Protein AF-A0A968ILD5-F1 (afdb_monomer)

pLDDT: mean 92.1, std 5.55, range [65.69, 98.31]

Solvent-accessible surface area (backbone atoms only — not comparable to full-atom values): 15719 Å² total; per-residue (Å²): 90,75,42,74,22,25,53,45,97,52,76,88,63,42,55,39,81,78,44,80,38,93,76,79,87,78,80,78,84,69,57,77,41,36,70,67,56,57,28,58,77,64,31,35,50,61,71,86,65,85,72,56,55,64,57,41,63,65,43,46,55,29,50,53,51,52,41,68,77,71,50,92,72,69,82,69,53,70,43,94,43,31,44,84,34,54,77,55,50,68,60,49,67,79,46,63,54,90,84,37,65,68,40,43,64,36,37,77,71,61,28,36,68,62,52,54,42,51,52,43,24,75,74,68,76,42,85,77,72,90,86,72,66,79,66,46,48,83,58,54,66,68,62,46,51,60,45,31,74,75,34,27,62,52,31,7,52,33,43,49,40,33,37,46,4,33,70,72,33,84,82,40,51,41,35,98,87,47,44,58,59,59,56,39,59,74,68,64,51,57,60,23,53,53,36,29,52,57,51,61,73,73,47,77,34,70,43,68,51,76,48,73,51,77,43,84,44,72,42,98,82,73,45,77,44,76,47,73,50,72,49,78,42,84,73,48,73,39,54,56,70,60,46,52,55,50,48,52,54,51,26,61,77,67,75,41,66,82,44,80,63,74,94,39,79,47,107

Foldseek 3Di:
DWDWWDQEQDLVSAIDTPDDDPDDDDDPPVHNYAPLNVLLVVLAAQDPDPPSVNCCRTPVSRVLRCCVVPPPDDDAQEDADALVRVVVLVVQQVDARNPHGHDYVNNVVNHDPVNVQVVCCVVPVDRDDDDDQLLQQPDDLVVNQVVCLVPLLSLLSNLVSQLSNCVQPVVRASYPVGHSVVSNVVSVPVSNVVSVVVVLQPDKDWDKDKDKDWDWDQDPVRDIDIDIDIDIDTPDIGGPVVVVVVQVVVCVVVVHDWDDDSNDTDD

Nearest PDB structures (foldseek):
  4p24-assembly1_E  TM=3.388E-01  e=4.133E+00  Staphylococcus aureus subsp. aureus Mu50
  4p24-assembly1_G  TM=3.393E-01  e=4.635E+00  Staphylococcus aureus subsp. aureus Mu50
  7o1q-assembly1_A  TM=3.418E-01  e=8.698E+00  Staphylococcus aureus
  8jx3-assembly1_F  TM=3.348E-01  e=7.326E+00  Staphylococcus aureus

Secondary structure (DSSP, 8-state):
-EEEEE-SSSSTT-EEEEEE-SS------S-SS-HHHHHHHHT--PPPSSS-HHHIIIIIHHHHHHHHHH-SS----B----GGGHHHHHHHTT--BTTBPPB-HHHHTT--HHHHHHHHHHHHS--PPPP--TT-TTS-HHHHHHHHHH-HHHHHHHHHHHHHHHHH-TT--SBTTB-HHHHHHHHT-HHHHHHHHHHHHHSPEEEEEEEEEEEEEE-TTS-EEEEEEEEEEEEEEE-HHHHHHHHHHHHHHHT-PPEEETTEEE-

Structure (mmCIF, N/CA/C/O backbone):
data_AF-A0A968ILD5-F1
#
_entry.id   AF-A0A968ILD5-F1
#
loop_
_atom_site.group_PDB
_atom_site.id
_atom_site.type_symbol
_atom_site.label_atom_id
_atom_site.label_alt_id
_atom_site.label_comp_id
_atom_site.label_asym_id
_atom_site.label_entity_id
_atom_site.label_seq_id
_atom_site.pdbx_PDB_ins_code
_atom_site.Cartn_x
_atom_site.Cartn_y
_atom_site.Cartn_z
_atom_site.occupancy
_atom_site.B_iso_or_equiv
_atom_site.auth_seq_id
_atom_site.auth_comp_id
_atom_site.auth_asym_id
_atom_site.auth_atom_id
_atom_site.pdbx_PDB_model_num
ATOM 1 N N . MET A 1 1 ? 6.489 -12.134 -20.554 1.00 91.75 1 MET A N 1
ATOM 2 C CA . MET A 1 1 ? 6.211 -11.310 -19.367 1.00 91.75 1 MET A CA 1
ATOM 3 C C . MET A 1 1 ? 5.846 -12.249 -18.243 1.00 91.75 1 MET A C 1
ATOM 5 O O . MET A 1 1 ? 4.910 -13.027 -18.400 1.00 91.75 1 MET A O 1
ATOM 9 N N . VAL A 1 2 ? 6.593 -12.169 -17.147 1.00 95.38 2 VAL A N 1
ATOM 10 C CA . VAL A 1 2 ? 6.308 -12.934 -15.935 1.00 95.38 2 VAL A CA 1
ATOM 11 C C . VAL A 1 2 ? 5.758 -11.985 -14.883 1.00 95.38 2 VAL A C 1
ATOM 13 O O . VAL A 1 2 ? 6.271 -10.879 -14.709 1.00 95.38 2 VAL A O 1
ATOM 16 N N . GLN A 1 3 ? 4.687 -12.400 -14.219 1.00 96.75 3 GLN A N 1
ATOM 17 C CA . GLN A 1 3 ? 4.075 -11.694 -13.103 1.00 96.75 3 GLN A CA 1
ATOM 18 C C . GLN A 1 3 ? 4.222 -12.565 -11.865 1.00 96.75 3 GLN A C 1
ATOM 20 O O . GLN A 1 3 ? 3.744 -13.698 -11.843 1.00 96.75 3 GLN A O 1
ATOM 25 N N . VAL A 1 4 ? 4.876 -12.028 -10.841 1.00 97.38 4 VAL A N 1
ATOM 26 C CA . VAL A 1 4 ? 5.119 -12.725 -9.578 1.00 97.38 4 VAL A CA 1
ATOM 27 C C . VAL A 1 4 ? 4.504 -11.963 -8.415 1.00 97.38 4 VAL A C 1
ATOM 29 O O . VAL A 1 4 ? 4.450 -10.731 -8.416 1.00 97.38 4 VAL A O 1
ATOM 32 N N . ALA A 1 5 ? 4.066 -12.695 -7.399 1.00 97.19 5 ALA A N 1
ATOM 33 C CA . ALA A 1 5 ? 3.620 -12.138 -6.130 1.00 97.19 5 ALA A CA 1
ATOM 34 C C . ALA A 1 5 ? 4.293 -12.827 -4.952 1.00 97.19 5 ALA A C 1
ATOM 36 O O . ALA A 1 5 ? 4.820 -13.930 -5.058 1.00 97.19 5 ALA A O 1
ATOM 37 N N . LYS A 1 6 ? 4.245 -12.164 -3.797 1.00 96.81 6 LYS A N 1
ATOM 38 C CA . LYS A 1 6 ? 4.704 -12.746 -2.540 1.00 96.81 6 LYS A CA 1
ATOM 39 C C . LYS A 1 6 ? 3.830 -13.953 -2.170 1.00 96.81 6 LYS A C 1
ATOM 41 O O . LYS A 1 6 ? 2.607 -13.871 -2.303 1.00 96.81 6 LYS A O 1
ATOM 46 N N . ALA A 1 7 ? 4.452 -15.035 -1.699 1.00 96.94 7 ALA A N 1
ATOM 47 C CA . ALA A 1 7 ? 3.745 -16.252 -1.288 1.00 96.94 7 ALA A CA 1
ATOM 48 C C . ALA A 1 7 ? 3.095 -16.125 0.100 1.00 96.94 7 ALA A C 1
ATOM 50 O O . ALA A 1 7 ? 1.973 -16.580 0.314 1.00 96.94 7 ALA A O 1
ATOM 51 N N . SER A 1 8 ? 3.776 -15.464 1.039 1.00 95.62 8 SER A N 1
ATOM 52 C CA . SER A 1 8 ? 3.285 -15.226 2.398 1.00 95.62 8 SER A CA 1
ATOM 53 C C . SER A 1 8 ? 3.959 -13.999 3.031 1.00 95.62 8 SER A C 1
ATOM 55 O O . SER A 1 8 ? 4.695 -13.263 2.372 1.00 95.62 8 SER A O 1
ATOM 57 N N . ALA A 1 9 ? 3.737 -13.753 4.325 1.00 92.50 9 ALA A N 1
ATOM 58 C CA . ALA A 1 9 ? 4.483 -12.735 5.065 1.00 92.50 9 ALA A CA 1
ATOM 59 C C . ALA A 1 9 ? 5.984 -13.076 5.192 1.00 92.50 9 ALA A C 1
ATOM 61 O O . ALA A 1 9 ? 6.824 -12.172 5.281 1.00 92.50 9 ALA A O 1
ATOM 62 N N . SER A 1 10 ? 6.333 -14.364 5.193 1.00 93.44 10 SER A N 1
ATOM 63 C CA . SER A 1 10 ? 7.706 -14.849 5.307 1.00 93.44 10 SER A CA 1
ATOM 64 C C . SER A 1 10 ? 8.491 -14.576 4.025 1.00 93.44 10 SER A C 1
ATOM 66 O O . SER A 1 10 ? 7.971 -14.672 2.916 1.00 93.44 10 SER A O 1
ATOM 68 N N . LYS A 1 11 ? 9.774 -14.231 4.172 1.00 91.81 11 LYS A N 1
ATOM 69 C CA . LYS A 1 11 ? 10.701 -14.165 3.033 1.00 91.81 11 LYS A CA 1
ATOM 70 C C . LYS A 1 11 ? 11.070 -15.567 2.531 1.00 91.81 11 LYS A C 1
ATOM 72 O O . LYS A 1 11 ? 11.321 -15.727 1.344 1.00 91.81 11 LYS A O 1
ATOM 77 N N . LEU A 1 12 ? 11.107 -16.555 3.428 1.00 93.25 12 LEU A N 1
ATOM 78 C CA . LEU A 1 12 ? 11.564 -17.917 3.128 1.00 93.25 12 LEU A CA 1
ATOM 79 C C . LEU A 1 12 ? 10.608 -18.666 2.197 1.00 93.25 12 LEU A C 1
ATOM 81 O O . LEU A 1 12 ? 11.037 -19.556 1.478 1.00 93.25 12 LEU A O 1
ATOM 85 N N . ASP A 1 13 ? 9.342 -18.261 2.180 1.00 95.00 13 ASP A N 1
ATOM 86 C CA . ASP A 1 13 ? 8.305 -18.907 1.376 1.00 95.00 13 ASP A CA 1
ATOM 87 C C . ASP A 1 13 ? 8.360 -18.453 -0.098 1.00 95.00 13 ASP A C 1
ATOM 89 O O . ASP A 1 13 ? 7.612 -18.955 -0.931 1.00 95.00 13 ASP A O 1
ATOM 93 N N . GLY A 1 14 ? 9.236 -17.495 -0.428 1.00 94.69 14 GLY A N 1
ATOM 94 C CA . GLY A 1 14 ? 9.529 -17.091 -1.800 1.00 94.69 14 GLY A CA 1
ATOM 95 C C . GLY A 1 14 ? 8.382 -16.357 -2.501 1.00 94.69 14 GLY A C 1
ATOM 96 O O . GLY A 1 14 ? 7.775 -15.417 -1.963 1.00 94.69 14 GLY A O 1
ATOM 97 N N . TYR A 1 15 ? 8.134 -16.753 -3.747 1.00 97.62 15 TYR A N 1
ATOM 98 C CA . TYR A 1 15 ? 7.194 -16.115 -4.664 1.00 97.62 15 TYR A CA 1
ATOM 99 C C . TYR A 1 15 ? 6.246 -17.133 -5.305 1.00 97.62 15 TYR A C 1
ATOM 101 O O . TYR A 1 15 ? 6.514 -18.328 -5.363 1.00 97.62 15 TYR A O 1
ATOM 109 N N . ILE A 1 16 ? 5.134 -16.620 -5.824 1.00 97.69 16 ILE A N 1
ATOM 110 C CA . ILE A 1 16 ? 4.169 -17.338 -6.655 1.00 97.69 16 ILE A CA 1
ATOM 111 C C . ILE A 1 16 ? 4.192 -16.716 -8.047 1.00 97.69 16 ILE A C 1
ATOM 113 O O . ILE A 1 16 ? 4.132 -15.490 -8.174 1.00 97.69 16 ILE A O 1
ATOM 117 N N . ILE A 1 17 ? 4.248 -17.552 -9.082 1.00 97.69 17 ILE A N 1
ATOM 118 C CA . ILE A 1 17 ? 4.065 -17.129 -10.472 1.00 97.69 17 ILE A CA 1
ATOM 119 C C . ILE A 1 17 ? 2.560 -17.016 -10.727 1.00 97.69 17 ILE A C 1
ATOM 121 O O . ILE A 1 17 ? 1.838 -18.006 -10.668 1.00 97.69 17 ILE A O 1
ATOM 125 N N . LEU A 1 18 ? 2.087 -15.799 -10.984 1.00 97.25 18 LEU A N 1
ATOM 126 C CA . LEU A 1 18 ? 0.688 -15.522 -11.327 1.00 97.25 18 LEU A CA 1
ATOM 127 C C . LEU A 1 18 ? 0.433 -15.730 -12.820 1.00 97.25 18 LEU A C 1
ATOM 129 O O . LEU A 1 18 ? -0.629 -16.182 -13.222 1.00 97.25 18 LEU A O 1
ATOM 133 N N . SER A 1 19 ? 1.421 -15.375 -13.640 1.00 97.38 19 SER A N 1
ATOM 134 C CA . SER A 1 19 ? 1.379 -15.519 -15.089 1.00 97.38 19 SER A CA 1
ATOM 135 C C . SER A 1 19 ? 2.801 -15.608 -15.618 1.00 97.38 19 SER A C 1
ATOM 137 O O . SER A 1 19 ? 3.653 -14.808 -15.237 1.00 97.38 19 SER A O 1
ATOM 139 N N . ASP A 1 20 ? 3.020 -16.495 -16.579 1.00 96.31 20 ASP A N 1
ATOM 140 C CA . ASP A 1 20 ? 4.210 -16.527 -17.425 1.00 96.31 20 ASP A CA 1
ATOM 141 C C . ASP A 1 20 ? 3.750 -16.717 -18.872 1.00 96.31 20 ASP A C 1
ATOM 143 O O . ASP A 1 20 ? 3.302 -17.790 -19.272 1.00 96.31 20 ASP A O 1
ATOM 147 N N . THR A 1 21 ? 3.741 -15.627 -19.639 1.00 95.69 21 THR A N 1
ATOM 148 C CA . THR A 1 21 ? 3.232 -15.641 -21.014 1.00 95.69 21 THR A CA 1
ATOM 149 C C . THR A 1 21 ? 4.012 -14.701 -21.914 1.00 95.69 21 THR A C 1
ATOM 151 O O . THR A 1 21 ? 4.441 -13.616 -21.515 1.00 95.69 21 THR A O 1
ATOM 154 N N . ARG A 1 22 ? 4.161 -15.081 -23.183 1.00 95.00 22 ARG A N 1
ATOM 155 C CA . ARG A 1 22 ? 4.707 -14.205 -24.232 1.00 95.00 22 ARG A CA 1
ATOM 156 C C . ARG A 1 22 ? 3.657 -13.260 -24.825 1.00 95.00 22 ARG A C 1
ATOM 158 O O . ARG A 1 22 ? 4.027 -12.362 -25.571 1.00 95.00 22 ARG A O 1
ATOM 165 N N . GLN A 1 23 ? 2.384 -13.439 -24.474 1.00 95.38 23 GLN A N 1
ATOM 166 C CA . GLN A 1 23 ? 1.252 -12.639 -24.944 1.00 95.38 23 GLN A CA 1
ATOM 167 C C . GLN A 1 23 ? 0.464 -12.100 -23.742 1.00 95.38 23 GLN A C 1
ATOM 169 O O . GLN A 1 23 ? -0.616 -12.602 -23.433 1.00 95.38 23 GLN A O 1
ATOM 174 N N . PRO A 1 24 ? 1.021 -11.135 -22.992 1.00 93.06 24 PRO A N 1
ATOM 175 C CA . PRO A 1 24 ? 0.336 -10.595 -21.828 1.00 93.06 24 PRO A CA 1
ATOM 176 C C . PRO A 1 24 ? -0.869 -9.749 -22.250 1.00 93.06 24 PRO A C 1
ATOM 178 O O . PRO A 1 24 ? -0.719 -8.796 -23.011 1.00 93.06 24 PRO A O 1
ATOM 181 N N . TYR A 1 25 ? -2.047 -10.079 -21.722 1.00 92.25 25 TYR A N 1
ATOM 182 C CA . TYR A 1 25 ? -3.284 -9.308 -21.916 1.00 92.25 25 TYR A CA 1
ATOM 183 C C . TYR A 1 25 ? -3.961 -8.907 -20.594 1.00 92.25 25 TYR A C 1
ATOM 185 O O . TYR A 1 25 ? -4.869 -8.082 -20.601 1.00 92.25 25 TYR A O 1
ATOM 193 N N . GLU A 1 26 ? -3.502 -9.447 -19.462 1.00 92.38 26 GLU A N 1
ATOM 194 C CA . GLU A 1 26 ? -4.018 -9.160 -18.122 1.00 92.38 26 GLU A CA 1
ATOM 195 C C . GLU A 1 26 ? -2.870 -8.808 -17.166 1.00 92.38 26 GLU A C 1
ATOM 197 O O . GLU A 1 26 ? -1.781 -9.383 -17.239 1.00 92.38 26 GLU A O 1
ATOM 202 N N . LEU A 1 27 ? -3.122 -7.861 -16.259 1.00 91.62 27 LEU A N 1
ATOM 203 C CA . LEU A 1 27 ? -2.228 -7.504 -15.161 1.00 91.62 27 LEU A CA 1
ATOM 204 C C . LEU A 1 27 ? -2.862 -7.930 -13.829 1.00 91.62 27 LEU A C 1
ATOM 206 O O . LEU A 1 27 ? -3.882 -7.377 -13.423 1.00 91.62 27 LEU A O 1
ATOM 210 N N . HIS A 1 28 ? -2.232 -8.860 -13.114 1.00 92.81 28 HIS A N 1
ATOM 211 C CA . HIS A 1 28 ? -2.734 -9.381 -11.841 1.00 92.81 28 HIS A CA 1
ATOM 212 C C . HIS A 1 28 ? -2.338 -8.463 -10.673 1.00 92.81 28 HIS A C 1
ATOM 214 O O . HIS A 1 28 ? -1.352 -8.700 -9.971 1.00 92.81 28 HIS A O 1
ATOM 220 N N . THR A 1 29 ? -3.100 -7.388 -10.457 1.00 89.00 29 THR A N 1
ATOM 221 C CA . THR A 1 29 ? -2.778 -6.357 -9.451 1.00 89.00 29 THR A CA 1
ATOM 222 C C . THR A 1 29 ? -3.053 -6.765 -8.005 1.00 89.00 29 THR A C 1
ATOM 224 O O . THR A 1 29 ? -2.418 -6.221 -7.102 1.00 89.00 29 THR A O 1
ATOM 227 N N . GLU A 1 30 ? -3.962 -7.715 -7.777 1.00 87.38 30 GLU A N 1
ATOM 228 C CA . GLU A 1 30 ? -4.294 -8.216 -6.434 1.00 87.38 30 GLU A CA 1
ATOM 229 C C . GLU A 1 30 ? -3.185 -9.105 -5.851 1.00 87.38 30 GLU A C 1
ATOM 231 O O . GLU A 1 30 ? -2.971 -9.141 -4.639 1.00 87.38 30 GLU A O 1
ATOM 236 N N . GLY A 1 31 ? -2.427 -9.786 -6.714 1.00 92.19 31 GLY A N 1
ATOM 237 C CA . GLY A 1 31 ? -1.399 -10.738 -6.305 1.00 92.19 31 GLY A CA 1
ATOM 238 C C . GLY A 1 31 ? -1.949 -11.951 -5.543 1.00 92.19 31 GLY A C 1
ATOM 239 O O . GLY A 1 31 ? -3.137 -12.248 -5.582 1.00 92.19 31 GLY A O 1
ATOM 240 N N . TYR A 1 32 ? -1.058 -12.672 -4.855 1.00 96.38 32 TYR A N 1
ATOM 241 C CA . TYR A 1 32 ? -1.408 -13.837 -4.029 1.00 96.38 32 TYR A CA 1
ATOM 242 C C . TYR A 1 32 ? -1.459 -13.483 -2.533 1.00 96.38 32 TYR A C 1
ATOM 244 O O . TYR A 1 32 ? -2.475 -13.658 -1.860 1.00 96.38 32 TYR A O 1
ATOM 252 N N . PHE A 1 33 ? -0.371 -12.904 -2.012 1.00 96.88 33 PHE A N 1
ATOM 253 C CA . PHE A 1 33 ? -0.308 -12.327 -0.669 1.00 96.88 33 PHE A CA 1
ATOM 254 C C . PHE A 1 33 ? 0.008 -10.821 -0.748 1.00 96.88 33 PHE A C 1
ATOM 256 O O . PHE A 1 33 ? 1.178 -10.417 -0.672 1.00 96.88 33 PHE A O 1
ATOM 263 N N . PRO A 1 34 ? -1.005 -9.956 -0.950 1.00 95.56 34 PRO A N 1
ATOM 264 C CA . PRO A 1 34 ? -0.778 -8.528 -1.132 1.00 95.56 34 PRO A CA 1
ATOM 265 C C . PRO A 1 34 ? -0.319 -7.845 0.155 1.00 95.56 34 PRO A C 1
ATOM 267 O O . PRO A 1 34 ? -0.632 -8.269 1.267 1.00 95.56 34 PRO A O 1
ATOM 270 N N . LEU A 1 35 ? 0.379 -6.719 -0.003 1.00 95.38 35 LEU A N 1
ATOM 271 C CA . LEU A 1 35 ? 0.836 -5.888 1.114 1.00 95.38 35 LEU A CA 1
ATOM 272 C C . LEU A 1 35 ? -0.329 -5.468 2.015 1.00 95.38 35 LEU A C 1
ATOM 274 O O . LEU A 1 35 ? -0.197 -5.454 3.233 1.00 95.38 35 LEU A O 1
ATOM 278 N N . SER A 1 36 ? -1.479 -5.156 1.424 1.00 95.50 36 SER A N 1
ATOM 279 C CA . SER A 1 36 ? -2.686 -4.798 2.162 1.00 95.50 36 SER A CA 1
ATOM 280 C C . SER A 1 36 ? -3.128 -5.880 3.145 1.00 95.50 36 SER A C 1
ATOM 282 O O . SER A 1 36 ? -3.540 -5.540 4.250 1.00 95.50 36 SER A O 1
ATOM 284 N N . ARG A 1 37 ? -3.003 -7.164 2.787 1.00 95.31 37 ARG A N 1
ATOM 285 C CA . ARG A 1 37 ? -3.352 -8.281 3.673 1.00 95.31 37 ARG A CA 1
ATOM 286 C C . ARG A 1 37 ? -2.456 -8.307 4.910 1.00 95.31 37 ARG A C 1
ATOM 288 O O . ARG A 1 37 ? -2.977 -8.372 6.017 1.00 95.31 37 ARG A O 1
ATOM 295 N N . ASP A 1 38 ? -1.141 -8.192 4.732 1.00 95.38 38 ASP A N 1
ATOM 296 C CA . ASP A 1 38 ? -0.173 -8.139 5.842 1.00 95.38 38 ASP A CA 1
ATOM 297 C C . ASP A 1 38 ? -0.415 -6.932 6.757 1.00 95.38 38 ASP A C 1
ATOM 299 O O . ASP A 1 38 ? -0.421 -7.053 7.982 1.00 95.38 38 ASP A O 1
ATOM 303 N N . LEU A 1 39 ? -0.682 -5.765 6.169 1.00 95.12 39 LEU A N 1
ATOM 304 C CA . LEU A 1 39 ? -0.966 -4.532 6.905 1.00 95.12 39 LEU A CA 1
ATOM 305 C C . LEU A 1 39 ? -2.271 -4.614 7.705 1.00 95.12 39 LEU A C 1
ATOM 307 O O . LEU A 1 39 ? -2.299 -4.208 8.867 1.00 95.12 39 LEU A O 1
ATOM 311 N N . LEU A 1 40 ? -3.332 -5.179 7.122 1.00 93.44 40 LEU A N 1
ATOM 312 C CA . LEU A 1 40 ? -4.606 -5.378 7.812 1.00 93.44 40 LEU A CA 1
ATOM 313 C C . LEU A 1 40 ? -4.480 -6.409 8.940 1.00 93.44 40 LEU A C 1
ATOM 315 O O . LEU A 1 40 ? -4.883 -6.123 10.064 1.00 93.44 40 LEU A O 1
ATOM 319 N N . GLN A 1 41 ? -3.852 -7.558 8.680 1.00 91.44 41 GLN A N 1
ATOM 320 C CA . GLN A 1 41 ? -3.636 -8.601 9.692 1.00 91.44 41 GLN A CA 1
ATOM 321 C C . GLN A 1 41 ? -2.751 -8.117 10.843 1.00 91.44 41 GLN A C 1
ATOM 323 O O . GLN A 1 41 ? -2.989 -8.445 12.002 1.00 91.44 41 GLN A O 1
ATOM 328 N N . SER A 1 42 ? -1.731 -7.318 10.533 1.00 90.12 42 SER A N 1
ATOM 329 C CA . SER A 1 42 ? -0.850 -6.756 11.548 1.00 90.12 42 SER A CA 1
ATOM 330 C C . SER A 1 42 ? -1.414 -5.496 12.198 1.00 90.12 42 SER A C 1
ATOM 332 O O . SER A 1 42 ? -0.834 -5.035 13.174 1.00 90.12 42 SER A O 1
ATOM 334 N N . GLY A 1 43 ? -2.488 -4.884 11.698 1.00 91.62 43 GLY A N 1
ATOM 335 C CA . GLY A 1 43 ? -2.950 -3.601 12.228 1.00 91.62 43 GLY A CA 1
ATOM 336 C C . GLY A 1 43 ? -1.873 -2.519 12.125 1.00 91.62 43 GLY A C 1
ATOM 337 O O . GLY A 1 43 ? -1.492 -1.908 13.133 1.00 91.62 43 GLY A O 1
ATOM 338 N N . THR A 1 44 ? -1.302 -2.351 10.932 1.00 92.44 44 THR A N 1
ATOM 339 C CA . THR A 1 44 ? -0.284 -1.336 10.631 1.00 92.44 44 THR A CA 1
ATOM 340 C C . THR A 1 44 ? -0.546 -0.658 9.285 1.00 92.44 44 THR A C 1
ATOM 342 O O . THR A 1 44 ? -1.295 -1.161 8.456 1.00 92.44 44 THR A O 1
ATOM 345 N N . VAL A 1 45 ? 0.081 0.498 9.063 1.00 94.19 45 VAL A N 1
ATOM 346 C CA . VAL A 1 45 ? 0.195 1.142 7.741 1.00 94.19 45 VAL A CA 1
ATOM 347 C C . VAL A 1 45 ? 1.627 0.978 7.218 1.00 94.19 45 VAL A C 1
ATOM 349 O O . VAL A 1 45 ? 2.525 0.642 8.004 1.00 94.19 45 VAL A O 1
ATOM 352 N N . PRO A 1 46 ? 1.911 1.222 5.922 1.00 93.50 46 PRO A N 1
ATOM 353 C CA . PRO A 1 46 ? 3.286 1.174 5.451 1.00 93.50 46 PRO A CA 1
ATOM 354 C C . PRO A 1 46 ? 4.146 2.173 6.227 1.00 93.50 46 PRO A C 1
ATOM 356 O O . PRO A 1 46 ? 3.820 3.354 6.331 1.00 93.50 46 PRO A O 1
ATOM 359 N N . ARG A 1 47 ? 5.266 1.690 6.770 1.00 83.44 47 ARG A N 1
ATOM 360 C CA . ARG A 1 47 ? 6.139 2.514 7.609 1.00 83.44 47 ARG A CA 1
ATOM 361 C C . ARG A 1 47 ? 6.712 3.699 6.835 1.00 83.44 47 ARG A C 1
ATOM 363 O O . ARG A 1 47 ? 7.342 3.531 5.790 1.00 83.44 47 ARG A O 1
ATOM 370 N N . LEU A 1 48 ? 6.552 4.883 7.416 1.00 80.50 48 LEU A N 1
ATOM 371 C CA . LEU A 1 48 ? 7.274 6.088 7.029 1.00 80.50 48 LEU A CA 1
ATOM 372 C C . LEU A 1 48 ? 8.759 5.938 7.389 1.00 80.50 48 LEU A C 1
ATOM 374 O O . LEU A 1 48 ? 9.099 5.508 8.489 1.00 80.50 48 LEU A O 1
ATOM 378 N N . GLY A 1 49 ? 9.646 6.319 6.471 1.00 74.75 49 GLY A N 1
ATOM 379 C CA . GLY A 1 49 ? 11.093 6.317 6.696 1.00 74.75 49 GLY A CA 1
ATOM 380 C C . GLY A 1 49 ? 11.869 5.422 5.734 1.00 74.75 49 GLY A C 1
ATOM 381 O O . GLY A 1 49 ? 11.328 4.897 4.761 1.00 74.75 49 GLY A O 1
ATOM 382 N N . ARG A 1 50 ? 13.178 5.304 5.982 1.00 73.19 50 ARG A N 1
ATOM 383 C CA . ARG A 1 50 ? 14.091 4.463 5.199 1.00 73.19 50 ARG A CA 1
ATOM 384 C C . ARG A 1 50 ? 14.597 3.286 6.043 1.00 73.19 50 ARG A C 1
ATOM 386 O O . ARG A 1 50 ? 14.869 3.492 7.225 1.00 73.19 50 ARG A O 1
ATOM 393 N N . PRO A 1 51 ? 14.783 2.098 5.439 1.00 81.00 51 PRO A N 1
ATOM 394 C CA . PRO A 1 51 ? 14.475 1.760 4.042 1.00 81.00 51 PRO A CA 1
ATOM 395 C C . PRO A 1 51 ? 12.961 1.709 3.762 1.00 81.00 51 PRO A C 1
ATOM 397 O O . PRO A 1 51 ? 12.152 1.645 4.683 1.00 81.00 51 PRO A O 1
ATOM 400 N N . HIS A 1 52 ? 12.562 1.762 2.485 1.00 88.31 52 HIS A N 1
ATOM 401 C CA . HIS A 1 52 ? 11.156 1.605 2.085 1.00 88.31 52 HIS A CA 1
ATOM 402 C C . HIS A 1 52 ? 10.766 0.120 2.178 1.00 88.31 52 HIS A C 1
ATOM 404 O O . HIS A 1 52 ? 10.731 -0.591 1.174 1.00 88.31 52 HIS A O 1
ATOM 410 N N . ILE A 1 53 ? 10.502 -0.352 3.397 1.00 90.38 53 ILE A N 1
ATOM 411 C CA . ILE A 1 53 ? 10.366 -1.784 3.715 1.00 90.38 53 ILE A CA 1
ATOM 412 C C . ILE A 1 53 ? 9.248 -2.459 2.918 1.00 90.38 53 ILE A C 1
ATOM 414 O O . ILE A 1 53 ? 9.409 -3.602 2.506 1.00 90.38 53 ILE A O 1
ATOM 418 N N . CYS A 1 54 ? 8.143 -1.759 2.643 1.00 93.31 54 CYS A N 1
ATOM 419 C CA . CYS A 1 54 ? 7.072 -2.306 1.813 1.00 93.31 54 CYS A CA 1
ATOM 420 C C . CYS A 1 54 ? 7.554 -2.624 0.388 1.00 93.31 54 CYS A C 1
ATOM 422 O O . CYS A 1 54 ? 7.311 -3.716 -0.112 1.00 93.31 54 CYS A O 1
ATOM 424 N N . ALA A 1 55 ? 8.292 -1.707 -0.245 1.00 92.50 55 ALA A N 1
ATOM 425 C CA . ALA A 1 55 ? 8.843 -1.918 -1.579 1.00 92.50 55 ALA A CA 1
ATOM 426 C C . ALA A 1 55 ? 9.919 -3.011 -1.573 1.00 92.50 55 ALA A C 1
ATOM 428 O O . ALA A 1 55 ? 9.955 -3.829 -2.484 1.00 92.50 55 ALA A O 1
ATOM 429 N N . GLN A 1 56 ? 10.754 -3.064 -0.535 1.00 92.12 56 GLN A N 1
ATOM 430 C CA . GLN A 1 56 ? 11.757 -4.116 -0.395 1.00 92.12 56 GLN A CA 1
ATOM 431 C C . GLN A 1 56 ? 11.105 -5.500 -0.271 1.00 92.12 56 GLN A C 1
ATOM 433 O O . GLN A 1 56 ? 11.426 -6.385 -1.050 1.00 92.12 56 GLN A O 1
ATOM 438 N N . ARG A 1 57 ? 10.148 -5.679 0.647 1.00 93.56 57 ARG A N 1
ATOM 439 C CA . ARG A 1 57 ? 9.551 -6.993 0.944 1.00 93.56 57 ARG A CA 1
ATOM 440 C C . ARG A 1 57 ? 8.542 -7.490 -0.095 1.00 93.56 57 ARG A C 1
ATOM 442 O O . ARG A 1 57 ? 8.433 -8.699 -0.279 1.00 93.56 57 ARG A O 1
ATOM 449 N N . TRP A 1 58 ? 7.794 -6.590 -0.745 1.00 94.25 58 TRP A N 1
ATOM 450 C CA . TRP A 1 58 ? 6.761 -6.952 -1.736 1.00 94.25 58 TRP A CA 1
ATOM 451 C C . TRP A 1 58 ? 7.186 -6.781 -3.190 1.00 94.25 58 TRP A C 1
ATOM 453 O O . TRP A 1 58 ? 6.447 -7.202 -4.074 1.00 94.25 58 TRP A O 1
ATOM 463 N N . LYS A 1 59 ? 8.337 -6.154 -3.456 1.00 92.69 59 LYS A N 1
ATOM 464 C CA . LYS A 1 59 ? 8.877 -6.036 -4.817 1.00 92.69 59 LYS A CA 1
ATOM 465 C C . LYS A 1 59 ? 10.271 -6.628 -4.895 1.00 92.69 59 LYS A C 1
ATOM 467 O O . LYS A 1 59 ? 10.435 -7.620 -5.582 1.00 92.69 59 LYS A O 1
ATOM 472 N N . GLY A 1 60 ? 11.225 -6.059 -4.155 1.00 92.62 60 GLY A N 1
ATOM 473 C CA . GLY A 1 60 ? 12.634 -6.471 -4.194 1.00 92.62 60 GLY A CA 1
ATOM 474 C C . GLY A 1 60 ? 12.810 -7.960 -3.914 1.00 92.62 60 GLY A C 1
ATOM 475 O O . GLY A 1 60 ? 13.134 -8.707 -4.817 1.00 92.62 60 GLY A O 1
ATOM 476 N N . GLU A 1 61 ? 12.458 -8.417 -2.711 1.00 94.62 61 GLU A N 1
ATOM 477 C CA . GLU A 1 61 ? 12.616 -9.823 -2.305 1.00 94.62 61 GLU A CA 1
ATOM 478 C C . GLU A 1 61 ? 11.917 -10.822 -3.238 1.00 94.62 61 GLU A C 1
ATOM 480 O O . GLU A 1 61 ? 12.408 -11.930 -3.411 1.00 94.62 61 GLU A O 1
ATOM 485 N N . VAL A 1 62 ? 10.770 -10.442 -3.810 1.00 96.50 62 VAL A N 1
ATOM 486 C CA . VAL A 1 62 ? 9.975 -11.305 -4.697 1.00 96.50 62 VAL A CA 1
ATOM 487 C C . VAL A 1 62 ? 10.634 -11.404 -6.074 1.00 96.50 62 VAL A C 1
ATOM 489 O O . VAL A 1 62 ? 10.782 -12.499 -6.606 1.00 96.50 62 VAL A O 1
ATOM 492 N N . LEU A 1 63 ? 11.046 -10.264 -6.635 1.00 94.00 63 LEU A N 1
ATOM 493 C CA . LEU A 1 63 ? 11.734 -10.204 -7.923 1.00 94.00 63 LEU A CA 1
ATOM 494 C C . LEU A 1 63 ? 13.121 -10.840 -7.835 1.00 94.00 63 LEU A C 1
ATOM 496 O O . LEU A 1 63 ? 13.463 -11.634 -8.699 1.00 94.00 63 LEU A O 1
ATOM 500 N N . ASP A 1 64 ? 13.886 -10.539 -6.785 1.00 92.31 64 ASP A N 1
ATOM 501 C CA . ASP A 1 64 ? 15.242 -11.056 -6.586 1.00 92.31 64 ASP A CA 1
ATOM 502 C C . ASP A 1 64 ? 15.239 -12.586 -6.482 1.00 92.31 64 ASP A C 1
ATOM 504 O O . ASP A 1 64 ? 16.074 -13.240 -7.100 1.00 92.31 64 ASP A O 1
ATOM 508 N N . ALA A 1 65 ? 14.280 -13.162 -5.746 1.00 94.88 65 ALA A N 1
ATOM 509 C CA . ALA A 1 65 ? 14.138 -14.611 -5.638 1.00 94.88 65 ALA A CA 1
ATOM 510 C C . ALA A 1 65 ? 13.792 -15.248 -6.995 1.00 94.88 65 ALA A C 1
ATOM 512 O O . ALA A 1 65 ? 14.469 -16.181 -7.415 1.00 94.88 65 ALA A O 1
ATOM 513 N N . TRP A 1 66 ? 12.811 -14.704 -7.726 1.00 95.94 66 TRP A N 1
ATOM 514 C CA . TRP A 1 66 ? 12.449 -15.237 -9.046 1.00 95.94 66 TRP A CA 1
ATOM 515 C C . TRP A 1 66 ? 13.594 -15.112 -10.060 1.00 95.94 66 TRP A C 1
ATOM 517 O O . TRP A 1 66 ? 13.890 -16.057 -10.787 1.00 95.94 66 TRP A O 1
ATOM 527 N N . ILE A 1 67 ? 14.281 -13.965 -10.083 1.00 93.06 67 ILE A N 1
ATOM 528 C CA . ILE A 1 67 ? 15.445 -13.735 -10.948 1.00 93.06 67 ILE A CA 1
ATOM 529 C C . ILE A 1 67 ? 16.570 -14.718 -10.606 1.00 93.06 67 ILE A C 1
ATOM 531 O O . ILE A 1 67 ? 17.203 -15.241 -11.517 1.00 93.06 67 ILE A O 1
ATOM 535 N N . SER A 1 68 ? 16.818 -14.988 -9.322 1.00 91.88 68 SER A N 1
ATOM 536 C CA . SER A 1 68 ? 17.842 -15.947 -8.892 1.00 91.88 68 SER A CA 1
ATOM 537 C C 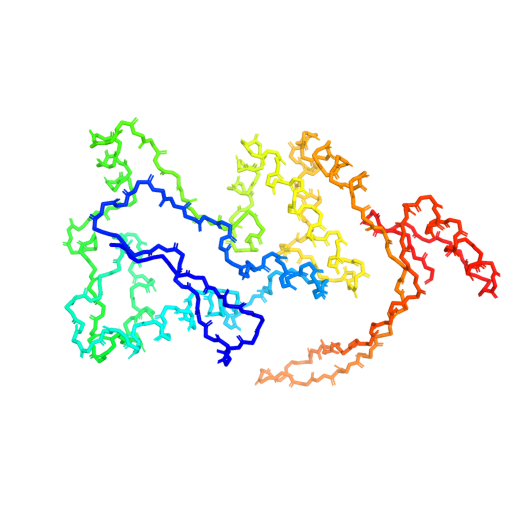. SER A 1 68 ? 17.559 -17.371 -9.364 1.00 91.88 68 SER A C 1
ATOM 539 O O . SER A 1 68 ? 18.493 -18.078 -9.735 1.00 91.88 68 SER A O 1
ATOM 541 N N . ASP A 1 69 ? 16.296 -17.790 -9.350 1.00 94.44 69 ASP A N 1
ATOM 542 C CA . ASP A 1 69 ? 15.914 -19.163 -9.691 1.00 94.44 69 ASP A CA 1
ATOM 543 C C . ASP A 1 69 ? 15.835 -19.401 -11.205 1.00 94.44 69 ASP A C 1
ATOM 545 O O . ASP A 1 69 ? 16.052 -20.521 -11.670 1.00 94.44 69 ASP A O 1
ATOM 549 N N . HIS A 1 70 ? 15.507 -18.363 -11.982 1.00 92.94 70 HIS A N 1
ATOM 550 C CA . HIS A 1 70 ? 15.119 -18.521 -13.387 1.00 92.94 70 HIS A CA 1
ATOM 551 C C . HIS A 1 70 ? 16.007 -17.794 -14.397 1.00 92.94 70 HIS A C 1
ATOM 553 O O . HIS A 1 70 ? 15.949 -18.116 -15.584 1.00 92.94 70 HIS A O 1
ATOM 559 N N . ILE A 1 71 ? 16.813 -16.820 -13.970 1.00 89.69 71 ILE A N 1
ATOM 560 C CA . ILE A 1 71 ? 17.637 -16.009 -14.870 1.00 89.69 71 ILE A CA 1
ATOM 561 C C . ILE A 1 71 ? 19.111 -16.276 -14.579 1.00 89.69 71 ILE A C 1
ATOM 563 O O . ILE A 1 71 ? 19.679 -15.753 -13.623 1.00 89.69 71 ILE A O 1
ATOM 567 N N . THR A 1 72 ? 19.738 -17.081 -15.436 1.00 82.81 72 THR A N 1
ATOM 568 C CA . THR A 1 72 ? 21.167 -17.418 -15.338 1.00 82.81 72 THR A CA 1
ATOM 569 C C . THR A 1 72 ? 22.073 -16.377 -15.986 1.00 82.81 72 THR A C 1
ATOM 571 O O . THR A 1 72 ? 23.201 -16.184 -15.548 1.00 82.81 72 THR A O 1
ATOM 574 N N . GLU A 1 73 ? 21.584 -15.696 -17.020 1.00 79.19 73 GLU A N 1
ATOM 575 C CA . GLU A 1 73 ? 22.280 -14.604 -17.691 1.00 79.19 73 GLU A CA 1
ATOM 576 C C . GLU A 1 73 ? 21.296 -13.447 -17.861 1.00 79.19 73 GLU A C 1
ATOM 578 O O . GLU A 1 73 ? 20.240 -13.591 -18.484 1.00 79.19 73 GLU A O 1
ATOM 583 N N . ALA A 1 74 ? 21.611 -12.303 -17.255 1.00 71.62 74 ALA A N 1
ATOM 584 C CA . ALA A 1 74 ? 20.767 -11.125 -17.350 1.00 71.62 74 ALA A CA 1
ATOM 585 C C . ALA A 1 74 ? 21.186 -10.292 -18.562 1.00 71.62 74 ALA A C 1
ATOM 587 O O . ALA A 1 74 ? 22.161 -9.543 -18.520 1.00 71.62 74 ALA A O 1
ATOM 588 N N . PHE A 1 75 ? 20.409 -10.367 -19.641 1.00 73.00 75 PHE A N 1
ATOM 589 C CA . PHE A 1 75 ? 20.529 -9.383 -20.708 1.00 73.00 75 PHE A CA 1
ATOM 590 C C . PHE A 1 75 ? 19.854 -8.076 -20.281 1.00 73.00 75 PHE A C 1
ATOM 592 O O . PHE A 1 75 ? 18.628 -8.013 -20.206 1.00 73.00 75 PHE A O 1
ATOM 599 N N . GLY A 1 76 ? 20.665 -7.047 -20.017 1.00 72.88 76 GLY A N 1
ATOM 600 C CA . GLY A 1 76 ? 20.227 -5.660 -19.864 1.00 72.88 76 GLY A CA 1
ATOM 601 C C . GLY A 1 76 ? 19.147 -5.462 -18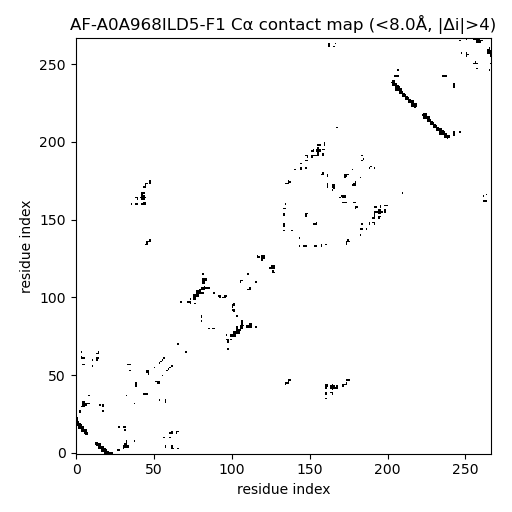.796 1.00 72.88 76 GLY A C 1
ATOM 602 O O . GLY A 1 76 ? 17.962 -5.415 -19.121 1.00 72.88 76 GLY A O 1
ATOM 603 N N . PRO A 1 77 ? 19.505 -5.294 -17.512 1.00 89.88 77 PRO A N 1
ATOM 604 C CA . PRO A 1 77 ? 18.526 -4.907 -16.507 1.00 89.88 77 PRO A CA 1
ATOM 605 C C . PRO A 1 77 ? 18.113 -3.443 -16.743 1.00 89.88 77 PRO A C 1
ATOM 607 O O . PRO A 1 77 ? 18.722 -2.500 -16.241 1.00 89.88 77 PRO A O 1
ATOM 610 N N . TYR A 1 78 ? 17.088 -3.241 -17.569 1.00 93.50 78 TYR A N 1
ATOM 611 C CA . TYR A 1 78 ? 16.586 -1.917 -17.932 1.00 93.50 78 TYR A CA 1
ATOM 612 C C . TYR A 1 78 ? 15.648 -1.368 -16.856 1.00 93.50 78 TYR A C 1
ATOM 614 O O . TYR A 1 78 ? 14.685 -2.025 -16.450 1.00 93.50 78 TYR A O 1
ATOM 622 N N . LEU A 1 79 ? 15.875 -0.122 -16.441 1.00 94.12 79 LEU A N 1
ATOM 623 C CA . LEU A 1 79 ? 14.961 0.621 -15.577 1.00 94.12 79 LEU A CA 1
ATOM 624 C C . LEU A 1 79 ? 14.427 1.857 -16.301 1.00 94.12 79 LEU A C 1
ATOM 626 O O . LEU A 1 79 ? 15.179 2.686 -16.806 1.00 94.12 79 LEU A O 1
ATOM 630 N N . GLY A 1 80 ? 13.104 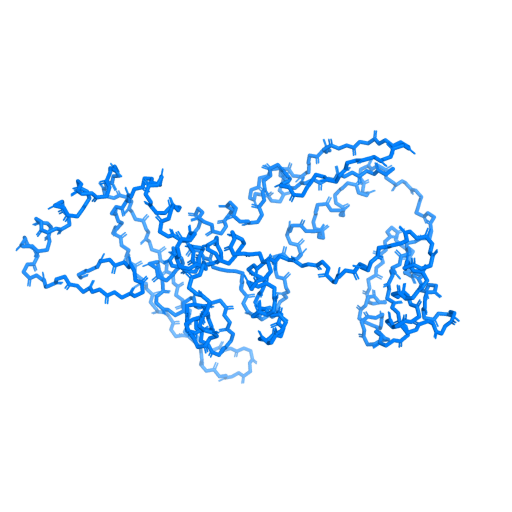2.022 -16.283 1.00 94.75 80 GLY A N 1
ATOM 631 C CA . GLY A 1 80 ? 12.402 3.158 -16.892 1.00 94.75 80 GLY A CA 1
ATOM 632 C C . GLY A 1 80 ? 12.467 4.451 -16.071 1.00 94.75 80 GLY A C 1
ATOM 633 O O . GLY A 1 80 ? 11.430 5.071 -15.828 1.00 94.75 80 GLY A O 1
ATOM 634 N N . TYR A 1 81 ? 13.646 4.845 -15.586 1.00 96.75 81 TYR A N 1
ATOM 635 C CA . TYR A 1 81 ? 13.854 6.197 -15.061 1.00 96.75 81 TYR A CA 1
ATOM 636 C C . TYR A 1 81 ? 13.981 7.167 -16.231 1.00 96.75 81 TYR A C 1
ATOM 638 O O . TYR A 1 81 ? 14.782 6.921 -17.120 1.00 96.75 81 TYR A O 1
ATOM 646 N N . ASN A 1 82 ? 13.175 8.231 -16.238 1.00 96.94 82 ASN A N 1
ATOM 647 C CA . ASN A 1 82 ? 13.258 9.315 -17.229 1.00 96.94 82 ASN A CA 1
ATOM 648 C C . ASN A 1 82 ? 14.366 10.319 -16.862 1.00 96.94 82 ASN A C 1
ATOM 650 O O . ASN A 1 82 ? 14.933 10.257 -15.766 1.00 96.94 82 ASN A O 1
ATOM 654 N N . ALA A 1 83 ? 14.648 11.258 -17.766 1.00 97.69 83 ALA A N 1
ATOM 655 C CA . ALA A 1 83 ? 15.663 12.302 -17.620 1.00 97.69 83 ALA A CA 1
ATOM 656 C C . ALA A 1 83 ? 15.496 13.161 -16.348 1.00 97.69 83 ALA A C 1
ATOM 658 O O . ALA A 1 83 ? 16.486 13.636 -15.793 1.00 97.69 83 ALA A O 1
ATOM 659 N N . ASP A 1 84 ? 14.281 13.278 -15.802 1.00 96.88 84 ASP A N 1
ATOM 660 C CA . ASP A 1 84 ? 14.015 14.021 -14.560 1.00 96.88 84 ASP A CA 1
ATOM 661 C C . ASP A 1 84 ? 14.362 13.210 -13.289 1.00 96.88 84 ASP A C 1
ATOM 663 O O . ASP A 1 84 ? 14.312 13.711 -12.159 1.00 96.88 84 ASP A O 1
ATOM 667 N N . GLU A 1 85 ? 14.722 11.930 -13.439 1.00 96.31 85 GLU A N 1
ATOM 668 C CA . GLU A 1 85 ? 14.925 10.964 -12.356 1.00 96.31 85 GLU A CA 1
ATOM 669 C C . GLU A 1 85 ? 16.394 10.535 -12.167 1.00 96.31 85 GLU A C 1
ATOM 671 O O . GLU A 1 85 ? 16.657 9.531 -11.502 1.00 96.31 85 GLU A O 1
ATOM 676 N N . ILE A 1 86 ? 17.371 11.331 -12.626 1.00 96.19 86 ILE A N 1
ATOM 677 C CA . ILE A 1 86 ? 18.824 11.047 -12.507 1.00 96.19 86 ILE A CA 1
ATOM 678 C C . ILE A 1 86 ? 19.247 10.711 -11.066 1.00 96.19 86 ILE A C 1
ATOM 680 O O . ILE A 1 86 ? 20.007 9.777 -10.821 1.00 96.19 86 ILE A O 1
ATOM 684 N N . LYS A 1 87 ? 18.694 11.406 -10.060 1.00 95.81 87 LYS A N 1
ATOM 685 C CA . LYS A 1 87 ? 18.980 11.111 -8.639 1.00 95.81 87 LYS A CA 1
ATOM 686 C C . LYS A 1 87 ? 18.500 9.723 -8.194 1.00 95.81 87 LYS A C 1
ATOM 688 O O . LYS A 1 87 ? 18.953 9.227 -7.163 1.00 95.81 87 LYS A O 1
ATOM 693 N N . ARG A 1 88 ? 17.515 9.136 -8.882 1.00 93.19 88 ARG A N 1
ATOM 694 C CA . ARG A 1 88 ? 17.053 7.763 -8.638 1.00 93.19 88 ARG A CA 1
ATOM 695 C C . ARG A 1 88 ? 17.958 6.755 -9.336 1.00 93.19 88 ARG A C 1
ATOM 697 O O . ARG A 1 88 ? 18.259 5.752 -8.698 1.00 93.19 88 ARG A O 1
ATOM 704 N N . ALA A 1 89 ? 18.417 7.052 -10.554 1.00 95.31 89 ALA A N 1
ATOM 705 C CA . ALA A 1 89 ? 19.416 6.252 -11.266 1.00 95.31 89 ALA A CA 1
ATOM 706 C C . ALA A 1 89 ? 20.709 6.132 -10.448 1.00 95.31 89 ALA A C 1
ATOM 708 O O . ALA A 1 89 ? 21.053 5.035 -10.032 1.00 95.31 89 ALA A O 1
ATOM 709 N N . GLY A 1 90 ? 21.283 7.253 -9.996 1.00 95.06 90 GLY A N 1
ATOM 710 C CA . GLY A 1 90 ? 22.500 7.223 -9.169 1.00 95.06 90 GLY A CA 1
ATOM 711 C C . GLY A 1 90 ? 22.355 6.484 -7.827 1.00 95.06 90 GLY A C 1
ATOM 712 O O . GLY A 1 90 ? 23.343 6.064 -7.237 1.00 95.06 90 GLY A O 1
ATOM 713 N N . LYS A 1 91 ? 21.127 6.302 -7.315 1.00 91.25 91 LYS A N 1
ATOM 714 C CA . LYS A 1 91 ? 20.876 5.425 -6.155 1.00 91.25 91 LYS A CA 1
ATOM 715 C C . LYS A 1 91 ? 20.774 3.955 -6.548 1.00 91.25 91 LYS A C 1
ATOM 717 O O . LYS A 1 91 ? 21.108 3.108 -5.729 1.00 91.25 91 LYS A O 1
ATOM 722 N N . ALA A 1 92 ? 20.246 3.665 -7.734 1.00 90.50 92 ALA A N 1
ATOM 723 C CA . ALA A 1 92 ? 20.137 2.317 -8.273 1.00 90.50 92 ALA A CA 1
ATOM 724 C C . ALA A 1 92 ? 21.501 1.770 -8.726 1.00 90.50 92 ALA A C 1
ATOM 726 O O . ALA A 1 92 ? 21.730 0.585 -8.532 1.00 90.50 92 ALA A O 1
ATOM 727 N N . ASP A 1 93 ? 22.425 2.626 -9.172 1.00 91.88 93 ASP A N 1
ATOM 728 C CA . ASP A 1 93 ? 23.809 2.256 -9.538 1.00 91.88 93 ASP A CA 1
ATOM 729 C C . ASP A 1 93 ? 24.624 1.671 -8.370 1.00 91.88 93 ASP A C 1
ATOM 731 O O . ASP A 1 93 ? 25.652 1.030 -8.565 1.00 91.88 93 ASP A O 1
ATOM 735 N N . GLY A 1 94 ? 24.163 1.858 -7.128 1.00 89.81 94 GLY A N 1
ATOM 736 C CA . GLY A 1 94 ? 24.719 1.167 -5.960 1.00 89.81 94 GLY A CA 1
ATOM 737 C C . GLY A 1 94 ? 24.337 -0.317 -5.866 1.00 89.81 94 GLY A C 1
ATOM 738 O O . GLY A 1 94 ? 24.725 -0.979 -4.904 1.00 89.81 94 GLY A O 1
ATOM 739 N N . TYR A 1 95 ? 23.549 -0.827 -6.812 1.00 88.06 95 TYR A N 1
ATOM 740 C CA . TYR A 1 95 ? 23.021 -2.186 -6.854 1.00 88.06 95 TYR A CA 1
ATOM 741 C C . TYR A 1 95 ? 23.249 -2.798 -8.241 1.00 88.06 95 TYR A C 1
ATOM 743 O O . TYR A 1 95 ? 23.371 -2.089 -9.235 1.00 88.06 95 TYR A O 1
ATOM 751 N N . THR A 1 96 ? 23.259 -4.127 -8.315 1.00 88.19 96 THR A N 1
ATOM 752 C CA . THR A 1 96 ? 23.378 -4.872 -9.574 1.00 88.19 96 THR A CA 1
ATOM 753 C C . THR A 1 96 ? 22.268 -5.909 -9.690 1.00 88.19 96 THR A C 1
ATOM 755 O O . THR A 1 96 ? 21.701 -6.347 -8.687 1.00 88.19 96 THR A O 1
ATOM 758 N N . CYS A 1 97 ? 21.957 -6.312 -10.919 1.00 87.06 97 CYS A N 1
ATOM 759 C CA . CYS A 1 97 ? 21.074 -7.437 -11.207 1.00 87.06 97 CYS A CA 1
ATOM 760 C C . CYS A 1 97 ? 21.915 -8.538 -11.856 1.00 87.06 97 CYS A C 1
ATOM 762 O O . CYS A 1 97 ? 22.434 -8.344 -12.952 1.00 87.06 97 CYS A O 1
ATOM 764 N N . GLN A 1 98 ? 22.113 -9.655 -11.149 1.00 86.75 98 GLN A N 1
ATOM 765 C CA . GLN A 1 98 ? 22.999 -10.746 -11.584 1.00 86.75 98 GLN A CA 1
ATOM 766 C C . GLN A 1 98 ? 24.408 -10.268 -11.994 1.00 86.75 98 GLN A C 1
ATOM 768 O O . GLN A 1 98 ? 24.974 -10.712 -12.985 1.00 86.75 98 GLN A O 1
ATOM 773 N N . GLY A 1 99 ? 24.972 -9.303 -11.259 1.00 86.38 99 GLY A N 1
ATOM 774 C CA . GLY A 1 99 ? 26.293 -8.733 -11.559 1.00 86.38 99 GLY A CA 1
ATOM 775 C C . GLY A 1 99 ? 26.310 -7.672 -12.667 1.00 86.38 99 GLY A C 1
ATOM 776 O O . GLY A 1 99 ? 27.316 -6.980 -12.814 1.00 86.38 99 GLY A O 1
ATOM 777 N N . HIS A 1 100 ? 25.202 -7.464 -13.383 1.00 88.38 100 HIS A N 1
ATOM 778 C CA . HIS A 1 100 ? 25.079 -6.423 -14.401 1.00 88.38 100 HIS A CA 1
ATOM 779 C C . HIS A 1 100 ? 24.586 -5.098 -13.807 1.00 88.38 100 HIS A C 1
ATOM 781 O O . HIS A 1 100 ? 23.727 -5.065 -12.920 1.00 88.38 100 HIS A O 1
ATOM 787 N N . GLN A 1 101 ? 25.133 -3.997 -14.327 1.00 91.19 101 GLN A N 1
ATOM 788 C CA . GLN A 1 101 ? 24.682 -2.638 -14.026 1.00 91.19 101 GLN A CA 1
ATOM 789 C C . GLN A 1 101 ? 23.344 -2.352 -14.710 1.00 91.19 101 GLN A C 1
ATOM 791 O O . GLN A 1 101 ? 23.098 -2.833 -15.818 1.00 91.19 101 GLN A O 1
ATOM 796 N N . PHE A 1 102 ? 22.495 -1.559 -14.056 1.00 93.81 102 PHE A N 1
ATOM 797 C CA . PHE A 1 102 ? 21.233 -1.115 -14.642 1.00 93.81 102 PHE A CA 1
ATOM 798 C C . PHE A 1 102 ? 21.464 -0.181 -15.836 1.00 93.81 102 PHE A C 1
ATOM 800 O O . PHE A 1 102 ? 22.384 0.633 -15.838 1.00 93.81 102 PHE A O 1
ATOM 807 N N . LEU A 1 103 ? 20.601 -0.299 -16.845 1.00 95.44 103 LEU A N 1
ATOM 808 C CA . LEU A 1 103 ? 20.597 0.542 -18.045 1.00 95.44 103 LEU A CA 1
ATOM 809 C C . LEU A 1 103 ? 19.389 1.487 -18.016 1.00 95.44 103 LEU A C 1
ATOM 811 O O . LEU A 1 103 ? 18.302 1.090 -17.573 1.00 95.44 103 LEU A O 1
ATOM 815 N N . TYR A 1 104 ? 19.547 2.714 -18.525 1.00 97.00 104 TYR A N 1
ATOM 816 C CA . TYR A 1 104 ? 18.539 3.777 -18.396 1.00 97.00 104 TYR A CA 1
ATOM 817 C C . TYR A 1 104 ? 18.207 4.457 -19.738 1.00 97.00 104 TYR A C 1
ATOM 819 O O . TYR A 1 104 ? 18.485 5.647 -19.909 1.00 97.00 104 TYR A O 1
ATOM 827 N N . PRO A 1 105 ? 17.539 3.761 -20.679 1.00 97.19 105 PRO A N 1
ATOM 828 C CA . PRO A 1 105 ? 17.324 4.277 -22.032 1.00 97.19 105 PRO A CA 1
ATOM 829 C C . PRO A 1 105 ? 16.609 5.631 -22.075 1.00 97.19 105 PRO A C 1
ATOM 831 O O . PRO A 1 105 ? 16.973 6.498 -22.854 1.00 97.19 105 PRO A O 1
ATOM 834 N N . LEU A 1 106 ? 15.625 5.859 -21.199 1.00 97.88 106 LEU A N 1
ATOM 835 C CA . LEU A 1 106 ? 14.881 7.124 -21.182 1.00 97.88 106 LEU A CA 1
ATOM 836 C C . LEU A 1 106 ? 15.734 8.310 -20.694 1.00 97.88 106 LEU A C 1
ATOM 838 O O . LEU A 1 106 ? 15.462 9.443 -21.078 1.00 97.88 106 LEU A O 1
ATOM 842 N N . ILE A 1 107 ? 16.768 8.072 -19.877 1.00 98.12 107 ILE A N 1
ATOM 843 C CA . ILE A 1 107 ? 17.764 9.102 -19.540 1.00 98.12 107 ILE A CA 1
ATOM 844 C C . ILE A 1 107 ? 18.688 9.329 -20.737 1.00 98.12 107 ILE A C 1
ATOM 846 O O . ILE A 1 107 ? 18.926 10.475 -21.104 1.00 98.12 107 ILE A O 1
ATOM 850 N N . GLU A 1 108 ? 19.178 8.253 -21.359 1.00 97.12 108 GLU A N 1
ATOM 851 C CA . GLU A 1 108 ? 20.073 8.317 -22.525 1.00 97.12 108 GLU A CA 1
ATOM 852 C C . GLU A 1 108 ? 19.430 9.048 -23.711 1.00 97.12 108 GLU A C 1
ATOM 854 O O . GLU A 1 108 ? 20.091 9.816 -24.404 1.00 97.12 108 GLU A O 1
ATOM 859 N N . TRP A 1 109 ? 18.125 8.861 -23.915 1.00 98.00 109 TRP A N 1
ATOM 860 C CA . TRP A 1 109 ? 17.354 9.547 -24.954 1.00 98.00 109 TRP A CA 1
ATOM 861 C C . TRP A 1 109 ? 16.968 10.981 -24.578 1.00 98.00 109 TRP A C 1
ATOM 863 O O . TRP A 1 109 ? 16.397 11.689 -25.405 1.00 98.00 109 TRP A O 1
ATOM 873 N N . GLY A 1 110 ? 17.236 11.412 -23.342 1.00 98.00 110 GLY A N 1
ATOM 874 C CA . GLY A 1 110 ? 16.826 12.721 -22.837 1.00 98.00 110 GLY A CA 1
ATOM 875 C C . GLY A 1 110 ? 15.313 12.871 -22.659 1.00 98.00 110 GLY A C 1
ATOM 876 O O . GLY A 1 110 ? 14.821 13.994 -22.639 1.00 98.00 110 GLY A O 1
ATOM 877 N N . TRP A 1 111 ? 14.567 11.768 -22.539 1.00 98.31 111 TRP A N 1
ATOM 878 C CA . TRP A 1 111 ? 13.110 11.804 -22.413 1.00 98.31 111 TRP A CA 1
ATOM 879 C C . TRP A 1 111 ? 12.705 12.207 -21.004 1.00 98.31 111 TRP A C 1
ATOM 881 O O . TRP A 1 111 ? 13.002 11.508 -20.032 1.00 98.31 111 TRP A O 1
ATOM 891 N N . THR A 1 112 ? 11.973 13.306 -20.897 1.00 97.56 112 THR A N 1
ATOM 892 C CA . THR A 1 112 ? 11.321 13.760 -19.668 1.00 97.56 112 THR A CA 1
ATOM 893 C C . THR A 1 112 ? 10.084 12.917 -19.353 1.00 97.56 112 THR A C 1
ATOM 895 O O . THR A 1 112 ? 9.658 12.041 -20.121 1.00 97.56 112 THR A O 1
ATOM 898 N N . ARG A 1 113 ? 9.461 13.177 -18.199 1.00 93.81 113 ARG A N 1
ATOM 899 C CA . ARG A 1 113 ? 8.138 12.619 -17.883 1.00 93.81 113 ARG A CA 1
ATOM 900 C C . ARG A 1 113 ? 7.098 12.937 -18.962 1.00 93.81 113 ARG A C 1
ATOM 902 O O . ARG A 1 113 ? 6.269 12.071 -19.259 1.00 93.81 113 ARG A O 1
ATOM 909 N N . ASP A 1 114 ? 7.126 14.148 -19.498 1.00 95.44 114 ASP A N 1
ATOM 910 C CA . ASP A 1 114 ? 6.130 14.612 -20.460 1.00 95.44 114 ASP A CA 1
ATOM 911 C C . ASP A 1 114 ? 6.338 13.934 -21.813 1.00 95.44 114 ASP A C 1
ATOM 913 O O . ASP A 1 114 ? 5.372 13.414 -22.369 1.00 95.44 114 ASP A O 1
ATOM 917 N N . ASP A 1 115 ? 7.590 13.774 -22.256 1.00 96.94 115 ASP A N 1
ATOM 918 C CA . ASP A 1 115 ? 7.922 13.017 -23.475 1.00 96.94 115 ASP A CA 1
ATOM 919 C C . ASP A 1 115 ? 7.416 11.573 -23.396 1.00 96.94 115 ASP A C 1
ATOM 921 O O . ASP A 1 115 ? 6.765 11.073 -24.314 1.00 96.94 115 ASP A O 1
ATOM 925 N N . CYS A 1 116 ? 7.646 10.909 -22.257 1.00 95.50 116 CYS A N 1
ATOM 926 C CA . CYS A 1 116 ? 7.150 9.552 -22.029 1.00 95.50 116 CYS A CA 1
ATOM 927 C C . CYS A 1 116 ? 5.616 9.489 -22.083 1.00 95.50 116 CYS A C 1
ATOM 929 O O . CYS A 1 116 ? 5.042 8.545 -22.626 1.00 95.50 116 CYS A O 1
ATOM 931 N N . THR A 1 117 ? 4.948 10.477 -21.487 1.00 94.94 117 THR A N 1
ATOM 932 C CA . THR A 1 117 ? 3.483 10.526 -21.401 1.00 94.94 117 THR A CA 1
ATOM 933 C C . THR A 1 117 ? 2.863 10.777 -22.774 1.00 94.94 117 THR A C 1
ATOM 935 O O . THR A 1 117 ? 1.921 10.081 -23.154 1.00 94.94 117 THR A O 1
ATOM 938 N N . GLU A 1 118 ? 3.431 11.709 -23.536 1.00 95.50 118 GLU A N 1
ATOM 939 C CA . GLU A 1 118 ? 3.016 12.028 -24.900 1.00 95.50 118 GLU A CA 1
ATOM 940 C C . GLU A 1 118 ? 3.250 10.847 -25.847 1.00 95.50 118 GLU A C 1
ATOM 942 O O . GLU A 1 118 ? 2.357 10.485 -26.614 1.00 95.50 118 GLU A O 1
ATOM 947 N N . TYR A 1 119 ? 4.408 10.184 -25.758 1.00 95.75 119 TYR A N 1
ATOM 948 C CA . TYR A 1 119 ? 4.696 8.997 -26.563 1.00 95.75 119 TYR A CA 1
ATOM 949 C C . TYR A 1 119 ? 3.675 7.880 -26.313 1.00 95.75 119 TYR A C 1
ATOM 951 O O . TYR A 1 119 ? 3.128 7.309 -27.262 1.00 95.75 119 TYR A O 1
ATOM 959 N N . LEU A 1 120 ? 3.372 7.588 -25.042 1.00 94.88 120 LEU A N 1
ATOM 960 C CA . LEU A 1 120 ? 2.367 6.586 -24.685 1.00 94.88 120 LEU A CA 1
ATOM 961 C C . LEU A 1 120 ? 0.973 6.978 -25.185 1.00 94.88 120 LEU A C 1
ATOM 963 O O . LEU A 1 120 ? 0.255 6.121 -25.701 1.00 94.88 120 LEU A O 1
ATOM 967 N N . TYR A 1 121 ? 0.600 8.255 -25.076 1.00 96.31 121 TYR A N 1
ATOM 968 C CA . TYR A 1 121 ? -0.683 8.744 -25.569 1.00 96.31 121 TYR A CA 1
ATOM 969 C C . TYR A 1 121 ? -0.797 8.616 -27.092 1.00 96.31 121 TYR A C 1
ATOM 971 O O . TYR A 1 121 ? -1.786 8.078 -27.581 1.00 96.31 121 TYR A O 1
ATOM 979 N N . ARG A 1 122 ? 0.229 9.014 -27.853 1.00 97.31 122 ARG A N 1
ATOM 980 C CA . ARG A 1 122 ? 0.243 8.860 -29.319 1.00 97.31 122 ARG A CA 1
ATOM 981 C C . ARG A 1 122 ? 0.201 7.404 -29.766 1.00 97.31 122 ARG A C 1
ATOM 983 O O . ARG A 1 122 ? -0.412 7.101 -30.783 1.00 97.31 122 ARG A O 1
ATOM 990 N N . THR A 1 123 ? 0.863 6.522 -29.022 1.00 96.56 123 THR A N 1
ATOM 991 C CA . THR A 1 123 ? 0.987 5.103 -29.382 1.00 96.56 123 THR A CA 1
ATOM 992 C C . THR A 1 123 ? -0.263 4.306 -29.017 1.00 96.56 123 THR A C 1
ATOM 994 O O . THR A 1 123 ? -0.667 3.419 -29.763 1.00 96.56 123 THR A O 1
ATOM 997 N N . LEU A 1 124 ? -0.870 4.596 -27.863 1.00 94.44 124 LEU A N 1
ATOM 998 C CA . LEU A 1 124 ? -1.930 3.767 -27.275 1.00 94.44 124 LEU A CA 1
ATOM 999 C C . LEU A 1 124 ? -3.283 4.481 -27.173 1.00 94.44 124 LEU A C 1
ATOM 1001 O O . LEU A 1 124 ? -4.269 3.849 -26.806 1.00 94.44 124 LEU A O 1
ATOM 1005 N N . GLY A 1 125 ? -3.346 5.788 -27.433 1.00 96.19 125 GLY A N 1
ATOM 1006 C CA . GLY A 1 125 ? -4.550 6.607 -27.257 1.00 96.19 125 GLY A CA 1
ATOM 1007 C C . GLY A 1 125 ? -4.962 6.817 -25.795 1.00 96.19 125 GLY A C 1
ATOM 1008 O O . GLY A 1 125 ? -6.057 7.307 -25.530 1.00 96.19 125 GLY A O 1
ATOM 1009 N N . VAL A 1 126 ? -4.115 6.435 -24.830 1.00 93.00 126 VAL A N 1
ATOM 1010 C CA . VAL A 1 126 ? -4.439 6.435 -23.395 1.00 93.00 126 VAL A CA 1
ATOM 1011 C C . VAL A 1 126 ? -3.426 7.259 -22.611 1.00 93.00 126 VAL A C 1
ATOM 1013 O O . VAL A 1 126 ? -2.217 7.062 -22.721 1.00 93.00 126 VAL A O 1
ATOM 1016 N N . LEU A 1 127 ? -3.930 8.158 -21.762 1.00 90.50 127 LEU A N 1
ATOM 1017 C CA . LEU A 1 127 ? -3.108 8.912 -20.821 1.00 90.50 127 LEU A CA 1
ATOM 1018 C C . LEU A 1 127 ? -2.796 8.060 -19.581 1.00 90.50 127 LEU A C 1
ATOM 1020 O O . LEU A 1 127 ? -3.617 7.927 -18.667 1.00 90.50 127 LEU A O 1
ATOM 1024 N N . TRP A 1 128 ? -1.586 7.504 -19.529 1.00 88.50 128 TRP A N 1
ATOM 1025 C CA . TRP A 1 128 ? -1.140 6.675 -18.412 1.00 88.50 128 TRP A CA 1
ATOM 1026 C C . TRP A 1 128 ? -0.744 7.516 -17.203 1.00 88.50 128 TRP A C 1
ATOM 1028 O O . TRP A 1 128 ? 0.166 8.342 -17.242 1.00 88.50 128 TRP A O 1
ATOM 1038 N N . ARG A 1 129 ? -1.413 7.270 -16.076 1.00 85.69 129 ARG A N 1
ATOM 1039 C CA . ARG A 1 129 ? -1.088 7.914 -14.800 1.00 85.69 129 ARG A CA 1
ATOM 1040 C C . ARG A 1 129 ? -0.030 7.119 -14.049 1.00 85.69 129 ARG A C 1
ATOM 1042 O O . ARG A 1 129 ? 0.110 5.910 -14.206 1.00 85.69 129 ARG A O 1
ATOM 1049 N N . LYS A 1 130 ? 0.678 7.798 -13.147 1.00 86.19 130 LYS A N 1
ATOM 1050 C CA . LYS A 1 130 ? 1.646 7.152 -12.257 1.00 86.19 130 LYS A CA 1
ATOM 1051 C C . LYS A 1 130 ? 0.969 6.067 -11.410 1.00 86.19 130 LYS A C 1
ATOM 1053 O O . LYS A 1 130 ? 0.105 6.365 -10.587 1.00 86.19 130 LYS A O 1
ATOM 1058 N N . SER A 1 131 ? 1.429 4.828 -11.553 1.00 86.56 131 SER A N 1
ATOM 1059 C CA . SER A 1 131 ? 1.012 3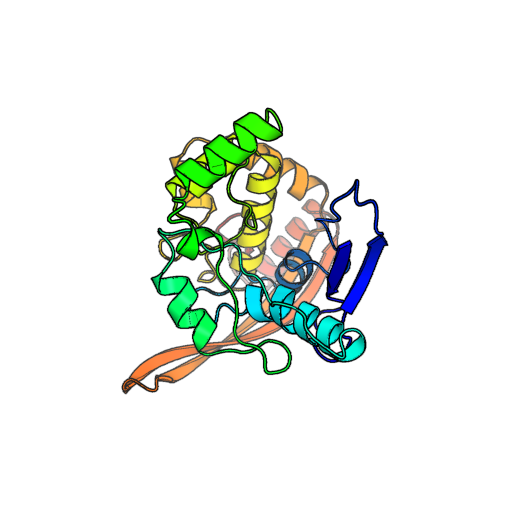.706 -10.713 1.00 86.56 131 SER A CA 1
ATOM 1060 C C . SER A 1 131 ? 1.660 3.781 -9.325 1.00 86.56 131 SER A C 1
ATOM 1062 O O . SER A 1 131 ? 2.878 3.940 -9.200 1.00 86.56 131 SER A O 1
ATOM 1064 N N . ALA A 1 132 ? 0.866 3.619 -8.272 1.00 88.81 132 ALA A N 1
ATOM 1065 C CA . ALA A 1 132 ? 1.325 3.430 -6.894 1.00 88.81 132 ALA A CA 1
ATOM 1066 C C . ALA A 1 132 ? 0.233 2.712 -6.085 1.00 88.81 132 ALA A C 1
ATOM 1068 O O . ALA A 1 132 ? -0.911 2.665 -6.533 1.00 88.81 132 ALA A O 1
ATOM 1069 N N . CYS A 1 133 ? 0.527 2.218 -4.882 1.00 91.81 133 CYS A N 1
ATOM 1070 C CA . CYS A 1 133 ? -0.530 1.798 -3.951 1.00 91.81 133 CYS A CA 1
ATOM 1071 C C . CYS A 1 133 ? -1.377 3.019 -3.544 1.00 91.81 133 CYS A C 1
ATOM 1073 O O . CYS A 1 133 ? -0.824 4.112 -3.401 1.00 91.81 133 CYS A O 1
ATOM 1075 N N . SER A 1 134 ? -2.689 2.853 -3.360 1.00 93.19 134 SER A N 1
ATOM 1076 C CA . SER A 1 134 ? -3.578 3.924 -2.871 1.00 93.19 134 SER A CA 1
ATOM 1077 C C . SER A 1 134 ? -3.198 4.380 -1.464 1.00 93.19 134 SER A C 1
ATOM 1079 O O . SER A 1 134 ? -3.127 5.572 -1.202 1.00 93.19 134 SER A O 1
ATOM 1081 N N . TYR A 1 135 ? -2.785 3.438 -0.622 1.00 94.94 135 TYR A N 1
ATOM 1082 C CA . TYR A 1 135 ? -2.274 3.649 0.730 1.00 94.94 135 TYR A CA 1
ATOM 1083 C C . TYR A 1 135 ? -0.745 3.854 0.766 1.00 94.94 135 TYR A C 1
ATOM 1085 O O . TYR A 1 135 ? -0.066 3.442 1.701 1.00 94.94 135 TYR A O 1
ATOM 1093 N N . CYS A 1 136 ? -0.139 4.444 -0.271 1.00 94.25 136 CYS A N 1
ATOM 1094 C CA . CYS A 1 136 ? 1.291 4.759 -0.238 1.00 94.25 136 CYS A CA 1
ATOM 1095 C C . CYS A 1 136 ? 1.538 5.991 0.650 1.00 94.25 136 CYS A C 1
ATOM 1097 O O . CYS A 1 136 ? 1.010 7.056 0.341 1.00 94.25 136 CYS A O 1
ATOM 1099 N N . PRO A 1 137 ? 2.391 5.930 1.684 1.00 93.06 137 PRO A N 1
ATOM 1100 C CA . PRO A 1 137 ? 2.623 7.079 2.559 1.00 93.06 137 PRO A CA 1
ATOM 1101 C C . PRO A 1 137 ? 3.552 8.136 1.925 1.00 93.06 137 PRO A C 1
ATOM 1103 O O . PRO A 1 137 ? 3.694 9.241 2.443 1.00 93.06 137 PRO A O 1
ATOM 1106 N N . PHE A 1 138 ? 4.197 7.806 0.796 1.00 90.81 138 PHE A N 1
ATOM 1107 C CA . PHE A 1 138 ? 5.171 8.657 0.093 1.00 90.81 138 PHE A CA 1
ATOM 1108 C C . PHE A 1 138 ? 4.579 9.454 -1.078 1.00 90.81 138 PHE A C 1
ATOM 1110 O O . PHE A 1 138 ? 5.316 10.125 -1.803 1.00 90.81 138 PHE A O 1
ATOM 1117 N N . GLN A 1 139 ? 3.274 9.348 -1.325 1.00 90.00 139 GLN A N 1
ATOM 1118 C CA . GLN A 1 139 ? 2.616 10.162 -2.345 1.00 90.00 139 GLN A CA 1
ATOM 1119 C C . GLN A 1 139 ? 2.469 11.615 -1.871 1.00 90.00 139 GLN A C 1
ATOM 1121 O O . GLN A 1 139 ? 2.307 11.886 -0.682 1.00 90.00 139 GLN A O 1
ATOM 1126 N N . GLN A 1 140 ? 2.514 12.561 -2.810 1.00 91.12 140 GLN A N 1
ATOM 1127 C CA . GLN A 1 140 ? 2.194 13.956 -2.511 1.00 91.12 140 GLN A CA 1
ATOM 1128 C C . GLN A 1 140 ? 0.706 14.080 -2.167 1.00 91.12 140 GLN A C 1
ATOM 1130 O O . GLN A 1 140 ? -0.124 13.417 -2.786 1.00 91.12 140 GLN A O 1
ATOM 1135 N N . LYS A 1 141 ? 0.362 14.953 -1.215 1.00 92.00 141 LYS A N 1
ATOM 1136 C CA . LYS A 1 141 ? -1.015 15.105 -0.714 1.00 92.00 141 LYS A CA 1
ATOM 1137 C C . LYS A 1 141 ? -2.017 15.424 -1.819 1.00 92.00 141 LYS A C 1
ATOM 1139 O O . LYS A 1 141 ? -3.044 14.770 -1.909 1.00 92.00 141 LYS A O 1
ATOM 1144 N N . GLN A 1 142 ? -1.694 16.377 -2.686 1.00 93.12 142 GLN A N 1
ATOM 1145 C CA . GLN A 1 142 ? -2.552 16.780 -3.800 1.00 93.12 142 GLN A CA 1
ATOM 1146 C C . GLN A 1 142 ? -2.751 15.634 -4.798 1.00 93.12 142 GLN A C 1
ATOM 1148 O O . GLN A 1 142 ? -3.857 15.419 -5.280 1.00 93.12 142 GLN A O 1
ATOM 1153 N N . ALA A 1 143 ? -1.702 14.846 -5.055 1.00 92.81 143 ALA A N 1
ATOM 1154 C CA . ALA A 1 143 ? -1.806 13.659 -5.897 1.00 92.81 143 ALA A CA 1
ATOM 1155 C C . ALA A 1 143 ? -2.656 12.553 -5.244 1.00 92.81 143 ALA A C 1
ATOM 1157 O O . ALA A 1 143 ? -3.362 11.842 -5.959 1.00 92.81 143 ALA A O 1
ATOM 1158 N N . ALA A 1 144 ? -2.602 12.426 -3.913 1.00 94.12 144 ALA A N 1
ATOM 1159 C CA . ALA A 1 144 ? -3.443 11.512 -3.145 1.00 94.12 144 ALA A CA 1
ATOM 1160 C C . ALA A 1 144 ? -4.916 11.916 -3.224 1.00 94.12 144 ALA A C 1
ATOM 1162 O O . ALA A 1 144 ? -5.733 11.099 -3.627 1.00 94.12 144 ALA A O 1
ATOM 1163 N N . ILE A 1 145 ? -5.232 13.185 -2.933 1.00 95.25 145 ILE A N 1
ATOM 1164 C CA . ILE A 1 145 ? -6.592 13.742 -3.027 1.00 95.25 145 ILE A CA 1
ATOM 1165 C C . ILE A 1 145 ? -7.152 13.502 -4.429 1.00 95.25 145 ILE A C 1
ATOM 1167 O O . ILE A 1 145 ? -8.142 12.797 -4.584 1.00 95.25 145 ILE A O 1
ATOM 1171 N N . ALA A 1 146 ? -6.433 13.946 -5.464 1.00 95.06 146 ALA A N 1
ATOM 1172 C CA . ALA A 1 146 ? -6.881 13.772 -6.841 1.00 95.06 146 ALA A CA 1
ATOM 1173 C C . ALA A 1 146 ? -7.055 12.294 -7.227 1.00 95.06 146 ALA A C 1
ATOM 1175 O O . ALA A 1 146 ? -7.804 11.976 -8.146 1.00 95.06 146 ALA A O 1
ATOM 1176 N N . ARG A 1 147 ? -6.328 11.370 -6.589 1.00 94.88 147 ARG A N 1
ATOM 1177 C CA . ARG A 1 147 ? -6.535 9.935 -6.787 1.00 94.88 147 ARG A CA 1
ATOM 1178 C C . ARG A 1 147 ? -7.798 9.451 -6.089 1.00 94.88 147 ARG A C 1
ATOM 1180 O O . ARG A 1 147 ? -8.550 8.725 -6.726 1.00 94.88 147 ARG A O 1
ATOM 1187 N N . TYR A 1 148 ? -8.007 9.833 -4.838 1.00 96.44 148 TYR A N 1
ATOM 1188 C CA . TYR A 1 148 ? -9.181 9.452 -4.058 1.00 96.44 148 TYR A CA 1
ATOM 1189 C C . TYR A 1 148 ? -10.477 9.988 -4.667 1.00 96.44 148 TYR A C 1
ATOM 1191 O O . TYR A 1 148 ? -11.477 9.282 -4.660 1.00 96.44 148 TYR A O 1
ATOM 1199 N N . ASP A 1 149 ? -10.452 11.174 -5.277 1.00 96.25 149 ASP A N 1
ATOM 1200 C CA . ASP A 1 149 ? -11.619 11.727 -5.981 1.00 96.25 149 ASP A CA 1
ATOM 1201 C C . ASP A 1 149 ? -11.997 10.897 -7.211 1.00 96.25 149 ASP A C 1
ATOM 1203 O O . ASP A 1 149 ? -13.165 10.773 -7.563 1.00 96.25 149 ASP A O 1
ATOM 1207 N N . ARG A 1 150 ? -11.001 10.304 -7.875 1.00 95.44 150 ARG A N 1
ATOM 1208 C CA . ARG A 1 150 ? -11.210 9.477 -9.072 1.00 95.44 150 ARG A CA 1
ATOM 1209 C C . ARG A 1 150 ? -11.524 8.024 -8.756 1.00 95.44 150 ARG A C 1
ATOM 1211 O O . ARG A 1 150 ? -12.070 7.336 -9.609 1.00 95.44 150 ARG A O 1
ATOM 1218 N N . ASP A 1 151 ? -11.109 7.555 -7.587 1.00 96.38 151 ASP A N 1
ATOM 1219 C CA . ASP A 1 151 ? -11.283 6.180 -7.136 1.00 96.38 151 ASP A CA 1
ATOM 1220 C C . ASP A 1 151 ? -11.705 6.168 -5.656 1.00 96.38 151 ASP A C 1
ATOM 1222 O O . ASP A 1 151 ? -10.875 5.930 -4.764 1.00 96.38 151 ASP A O 1
ATOM 1226 N N . PRO A 1 152 ? -12.995 6.456 -5.382 1.00 97.38 152 PRO A N 1
ATOM 1227 C CA . PRO A 1 152 ? -13.532 6.456 -4.025 1.00 97.38 152 PRO A CA 1
ATOM 1228 C C . PRO A 1 152 ? -13.394 5.102 -3.326 1.00 97.38 152 PRO A C 1
ATOM 1230 O O . PRO A 1 152 ? -13.135 5.066 -2.126 1.00 97.38 152 PRO A O 1
ATOM 1233 N N . LYS A 1 153 ? -13.457 3.984 -4.063 1.00 97.00 153 LYS A N 1
ATOM 1234 C CA . LYS A 1 153 ? -13.247 2.633 -3.514 1.00 97.00 153 LYS A CA 1
ATOM 1235 C C . LYS A 1 153 ? -11.854 2.485 -2.916 1.00 97.00 153 LYS A C 1
ATOM 1237 O O . LYS A 1 153 ? -11.694 2.047 -1.775 1.00 97.00 153 LYS A O 1
ATOM 1242 N N . ALA A 1 154 ? -10.826 2.905 -3.654 1.00 95.56 154 ALA A N 1
ATOM 1243 C CA . ALA A 1 154 ? -9.462 2.900 -3.141 1.00 95.56 154 ALA A CA 1
ATOM 1244 C C . ALA A 1 154 ? -9.263 3.877 -1.970 1.00 95.56 154 ALA A C 1
ATOM 1246 O O . ALA A 1 154 ? -8.409 3.628 -1.110 1.00 95.56 154 ALA A O 1
ATOM 1247 N N . ALA A 1 155 ? -10.029 4.971 -1.926 1.00 97.44 155 ALA A N 1
ATOM 1248 C CA . ALA A 1 155 ? -10.036 5.912 -0.811 1.00 97.44 155 ALA A CA 1
ATOM 1249 C C . ALA A 1 155 ? -10.666 5.297 0.451 1.00 97.44 155 ALA A C 1
ATOM 1251 O O . ALA A 1 155 ? -10.010 5.275 1.493 1.00 97.44 155 ALA A O 1
ATOM 1252 N N . GLY A 1 156 ? -11.861 4.706 0.342 1.00 97.62 156 GLY A N 1
ATOM 1253 C CA . GLY A 1 156 ? -12.533 3.982 1.424 1.00 97.62 156 GLY A CA 1
ATOM 1254 C C . GLY A 1 156 ? -11.677 2.838 1.969 1.00 97.62 156 GLY A C 1
ATOM 1255 O O . GLY A 1 156 ? -11.494 2.712 3.180 1.00 97.62 156 GLY A O 1
ATOM 1256 N N . PHE A 1 157 ? -11.019 2.080 1.086 1.00 97.06 157 PHE A N 1
ATOM 1257 C CA . PHE A 1 157 ? -10.060 1.053 1.497 1.00 97.06 157 PHE A CA 1
ATOM 1258 C C . PHE A 1 157 ? -8.839 1.628 2.237 1.00 97.06 157 PHE A C 1
ATOM 1260 O O . PHE A 1 157 ? -8.345 1.037 3.199 1.00 97.06 157 PHE A O 1
ATOM 1267 N N . THR A 1 158 ? -8.344 2.795 1.814 1.00 96.94 158 THR A N 1
ATOM 1268 C CA . THR A 1 158 ? -7.234 3.473 2.500 1.00 96.94 158 THR A CA 1
ATOM 1269 C C . THR A 1 158 ? -7.645 3.953 3.892 1.00 96.94 158 THR A C 1
ATOM 1271 O O . THR A 1 158 ? -6.876 3.784 4.840 1.00 96.94 158 THR A O 1
ATOM 1274 N N . LEU A 1 159 ? -8.860 4.494 4.029 1.00 96.19 159 LEU A N 1
ATOM 1275 C CA . LEU A 1 159 ? -9.433 4.866 5.322 1.00 96.19 159 LEU A CA 1
ATOM 1276 C C . LEU A 1 159 ? -9.569 3.646 6.235 1.00 96.19 159 LEU A C 1
ATOM 1278 O O . LEU A 1 159 ? -9.130 3.708 7.378 1.00 96.19 159 LEU A O 1
ATOM 1282 N N . LEU A 1 160 ? -10.092 2.525 5.727 1.00 95.75 160 LEU A N 1
ATOM 1283 C CA . LEU A 1 160 ? -10.209 1.274 6.480 1.00 95.75 160 LEU A CA 1
ATOM 1284 C C . LEU A 1 160 ? -8.843 0.801 6.996 1.00 95.75 160 LEU A C 1
ATOM 1286 O O . LEU A 1 160 ? -8.708 0.448 8.168 1.00 95.75 160 LEU A O 1
ATOM 1290 N N . MET A 1 161 ? -7.822 0.809 6.134 1.00 96.00 161 MET A N 1
ATOM 1291 C CA . MET A 1 161 ? -6.469 0.396 6.506 1.00 96.00 161 MET A CA 1
ATOM 1292 C C . MET A 1 161 ? -5.895 1.265 7.627 1.00 96.00 161 MET A C 1
ATOM 1294 O O . MET A 1 161 ? -5.35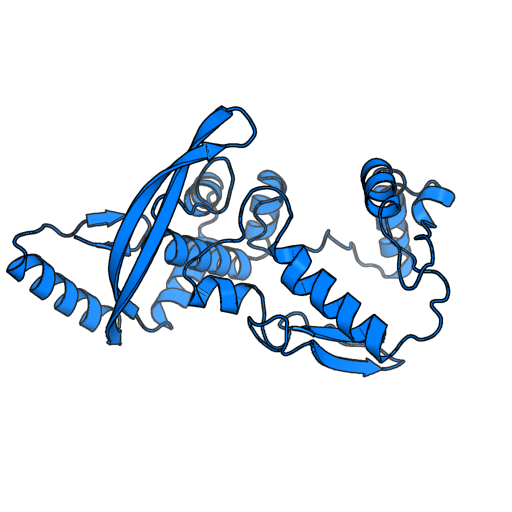6 0.736 8.602 1.00 96.00 161 MET A O 1
ATOM 1298 N N . GLU A 1 162 ? -6.004 2.588 7.501 1.00 95.31 162 GLU A N 1
ATOM 1299 C CA . GLU A 1 162 ? -5.518 3.499 8.534 1.00 95.31 162 GLU A CA 1
ATOM 1300 C C . GLU A 1 162 ? -6.337 3.377 9.825 1.00 95.31 162 GLU A C 1
ATOM 1302 O O . GLU A 1 162 ? -5.753 3.312 10.904 1.00 95.31 162 GLU A O 1
ATOM 1307 N N . MET A 1 163 ? -7.663 3.262 9.731 1.00 93.38 163 MET A N 1
ATOM 1308 C CA . MET A 1 163 ? -8.557 3.065 10.875 1.00 93.38 163 MET A CA 1
ATOM 1309 C C . MET A 1 163 ? -8.170 1.812 11.672 1.00 93.38 163 MET A C 1
ATOM 1311 O O . MET A 1 163 ? -8.008 1.867 12.894 1.00 93.38 163 MET A O 1
ATOM 1315 N N . ASN A 1 164 ? -7.931 0.699 10.972 1.00 92.56 164 ASN A N 1
ATOM 1316 C CA . ASN A 1 164 ? -7.455 -0.541 11.573 1.00 92.56 164 ASN A CA 1
ATOM 1317 C C . ASN A 1 164 ? -6.093 -0.345 12.261 1.00 92.56 164 ASN A C 1
ATOM 1319 O O . ASN A 1 164 ? -5.908 -0.735 13.411 1.00 92.56 164 ASN A O 1
ATOM 1323 N N . ALA A 1 165 ? -5.141 0.333 11.617 1.00 92.38 165 ALA A N 1
ATOM 1324 C CA . ALA A 1 165 ? -3.836 0.606 12.219 1.00 92.38 165 ALA A CA 1
ATOM 1325 C C . ALA A 1 165 ? -3.917 1.510 13.464 1.00 92.38 165 ALA A C 1
ATOM 1327 O O . ALA A 1 165 ? -3.263 1.239 14.479 1.00 92.38 165 ALA A O 1
ATOM 1328 N N . LEU A 1 166 ? -4.752 2.550 13.418 1.00 90.31 166 LEU A N 1
ATOM 1329 C CA . LEU A 1 166 ? -4.987 3.470 14.530 1.00 90.31 166 LEU A CA 1
ATOM 1330 C C . LEU A 1 166 ? -5.661 2.772 15.718 1.00 90.31 166 LEU A C 1
ATOM 1332 O O . LEU A 1 166 ? -5.419 3.167 16.865 1.00 90.31 166 LEU A O 1
ATOM 1336 N N . ALA A 1 167 ? -6.428 1.698 15.490 1.00 87.31 167 ALA A N 1
ATOM 1337 C CA . ALA A 1 167 ? -6.932 0.818 16.547 1.00 87.31 167 ALA A CA 1
ATOM 1338 C C . ALA A 1 167 ? -5.817 0.205 17.382 1.00 87.31 167 ALA A C 1
ATOM 1340 O O . ALA A 1 167 ? -5.817 0.340 18.612 1.00 87.31 167 ALA A O 1
ATOM 1341 N N . PHE A 1 168 ? -4.793 -0.333 16.729 1.00 86.56 168 PHE A N 1
ATOM 1342 C CA . PHE A 1 168 ? -3.663 -0.929 17.429 1.00 86.56 168 PHE A CA 1
ATOM 1343 C C . PHE A 1 168 ? -2.603 0.075 17.876 1.00 86.56 168 PHE A C 1
ATOM 1345 O O . PHE A 1 168 ? -1.849 -0.233 18.804 1.00 86.56 168 PHE A O 1
ATOM 1352 N N . ASN A 1 169 ? -2.522 1.270 17.293 1.00 85.88 169 ASN A N 1
ATOM 1353 C CA . ASN A 1 169 ? -1.615 2.325 17.744 1.00 85.88 169 ASN A CA 1
ATOM 1354 C C . ASN A 1 169 ? -2.106 3.714 17.280 1.00 85.88 169 ASN A C 1
ATOM 1356 O O . ASN A 1 169 ? -1.973 4.025 16.099 1.00 85.88 169 ASN A O 1
ATOM 1360 N N . PRO A 1 170 ? -2.560 4.597 18.193 1.00 83.25 170 PRO A N 1
ATOM 1361 C CA . PRO A 1 170 ? -3.046 5.939 17.844 1.00 83.25 170 PRO A CA 1
ATOM 1362 C C . PRO A 1 170 ? -2.033 6.852 17.133 1.00 83.25 170 PRO A C 1
ATOM 1364 O O . PRO A 1 170 ? -2.416 7.894 16.614 1.00 83.25 170 PRO A O 1
ATOM 1367 N N . ARG A 1 171 ? -0.741 6.495 17.123 1.00 84.75 171 ARG A N 1
ATOM 1368 C CA . ARG A 1 171 ? 0.322 7.235 16.420 1.00 84.75 171 ARG A CA 1
ATOM 1369 C C . ARG A 1 171 ? 0.658 6.654 15.041 1.00 84.75 171 ARG A C 1
ATOM 1371 O O . ARG A 1 171 ? 1.566 7.149 14.384 1.00 84.75 171 ARG A O 1
ATOM 1378 N N . MET A 1 172 ? -0.027 5.596 14.608 1.00 88.00 172 MET A N 1
ATOM 1379 C CA . MET A 1 172 ? 0.227 4.895 13.344 1.00 88.00 172 MET A CA 1
ATOM 1380 C C . MET A 1 172 ? -0.577 5.506 12.188 1.00 88.00 172 MET A C 1
ATOM 1382 O O . MET A 1 172 ? -1.345 4.827 11.514 1.00 88.00 172 MET A O 1
ATOM 1386 N N . HIS A 1 173 ? -0.418 6.810 11.986 1.00 91.75 173 HIS A N 1
ATOM 1387 C CA . HIS A 1 173 ? -1.047 7.526 10.880 1.00 91.75 173 HIS A CA 1
ATOM 1388 C C . HIS A 1 173 ? -0.314 7.250 9.554 1.00 91.75 173 HIS A C 1
ATOM 1390 O O . HIS A 1 173 ? 0.903 7.035 9.528 1.00 91.75 173 HIS A O 1
ATOM 1396 N N . LEU A 1 174 ? -1.044 7.268 8.438 1.00 93.56 174 LEU A N 1
ATOM 1397 C CA . LEU A 1 174 ? -0.528 6.919 7.116 1.00 93.56 174 LEU A CA 1
ATOM 1398 C C . LEU A 1 174 ? 0.447 7.969 6.573 1.00 93.56 174 LEU A C 1
ATOM 1400 O O . LEU A 1 174 ? 1.484 7.624 6.009 1.00 93.56 174 LEU A O 1
ATOM 1404 N N . PHE A 1 175 ? 0.139 9.257 6.729 1.00 92.75 175 PHE A N 1
ATOM 1405 C CA . PHE A 1 175 ? 0.958 10.341 6.186 1.00 92.75 175 PHE A CA 1
ATOM 1406 C C . PHE A 1 175 ? 1.839 10.961 7.259 1.00 92.75 175 PHE A C 1
ATOM 1408 O O . PHE A 1 175 ? 1.436 11.087 8.401 1.00 92.75 175 PHE A O 1
ATOM 1415 N N . SER A 1 176 ? 3.024 11.461 6.909 1.00 87.31 176 SER A N 1
ATOM 1416 C CA . SER A 1 176 ? 3.947 12.084 7.882 1.00 87.31 176 SER A CA 1
ATOM 1417 C C . SER A 1 176 ? 3.403 13.317 8.611 1.00 87.31 176 SER A C 1
ATOM 1419 O O . SER A 1 176 ? 4.035 13.814 9.534 1.00 87.31 176 SER A O 1
ATOM 1421 N N . SER A 1 177 ? 2.262 13.841 8.176 1.00 85.19 177 SER A N 1
ATOM 1422 C CA . SER A 1 177 ? 1.691 15.110 8.629 1.00 85.19 177 SER A CA 1
ATOM 1423 C C . SER A 1 177 ? 0.209 14.981 8.982 1.00 85.19 177 SER A C 1
ATOM 1425 O O . SER A 1 177 ? -0.544 15.940 8.813 1.00 85.19 177 SER A O 1
ATOM 1427 N N . GLY A 1 178 ? -0.205 13.794 9.427 1.00 89.25 178 GLY A N 1
ATOM 1428 C CA . GLY A 1 178 ? -1.556 13.524 9.909 1.00 89.25 178 GLY A CA 1
ATOM 1429 C C . GLY A 1 178 ? -2.179 12.286 9.281 1.00 89.25 178 GLY A C 1
ATOM 1430 O O . GLY A 1 178 ? -1.505 11.486 8.626 1.00 89.25 178 GLY A O 1
ATOM 1431 N N . THR A 1 179 ? -3.481 12.144 9.500 1.00 92.94 179 THR A N 1
ATOM 1432 C CA . THR A 1 179 ? -4.245 10.982 9.053 1.00 92.94 179 THR A CA 1
ATOM 1433 C C . THR A 1 179 ? -4.708 11.126 7.596 1.00 92.94 179 THR A C 1
ATOM 1435 O O . THR A 1 179 ? -4.842 12.235 7.065 1.00 92.94 179 THR A O 1
ATOM 1438 N N . ALA A 1 180 ? -4.942 10.003 6.923 1.00 94.62 180 ALA A N 1
ATOM 1439 C CA . ALA A 1 180 ? -5.683 9.941 5.668 1.00 94.62 180 ALA A CA 1
ATOM 1440 C C . ALA A 1 180 ? -7.127 10.414 5.858 1.00 94.62 180 ALA A C 1
ATOM 1442 O O . ALA A 1 180 ? -7.646 11.093 4.973 1.00 94.62 180 ALA A O 1
ATOM 1443 N N . TYR A 1 181 ? -7.727 10.136 7.021 1.00 94.06 181 TYR A N 1
ATOM 1444 C CA . TYR A 1 181 ? -9.030 10.684 7.404 1.00 94.06 181 TYR A CA 1
ATOM 1445 C C . TYR A 1 181 ? -9.056 12.213 7.295 1.00 94.06 181 TYR A C 1
ATOM 1447 O O . TYR A 1 181 ? -9.859 12.761 6.543 1.00 94.06 181 TYR A O 1
ATOM 1455 N N . ASP A 1 182 ? -8.134 12.910 7.968 1.00 93.62 182 ASP A N 1
ATOM 1456 C CA . ASP A 1 182 ? -8.068 14.376 7.942 1.00 93.62 182 ASP A CA 1
ATOM 1457 C C . ASP A 1 182 ? -7.820 14.909 6.530 1.00 93.62 182 ASP A C 1
ATOM 1459 O O . ASP A 1 182 ? -8.330 15.967 6.162 1.00 93.62 182 ASP A O 1
ATOM 1463 N N . LEU A 1 183 ? -7.007 14.200 5.739 1.00 94.75 183 LEU A N 1
ATOM 1464 C CA . LEU A 1 183 ? -6.717 14.578 4.359 1.00 94.75 183 LEU A CA 1
ATOM 1465 C C . LEU A 1 183 ? -7.980 14.517 3.487 1.00 94.75 183 LEU A C 1
ATOM 1467 O O . LEU A 1 183 ? -8.251 15.465 2.752 1.00 94.75 183 LEU A O 1
ATOM 1471 N N . ILE A 1 184 ? -8.742 13.426 3.592 1.00 95.19 184 ILE A N 1
ATOM 1472 C CA . ILE A 1 184 ? -9.966 13.188 2.817 1.00 95.19 184 ILE A CA 1
ATOM 1473 C C . ILE A 1 184 ? -11.089 14.119 3.291 1.00 95.19 184 ILE A C 1
ATOM 1475 O O . ILE A 1 184 ? -11.717 14.781 2.462 1.00 95.19 184 ILE A O 1
ATOM 1479 N N . ALA A 1 185 ? -11.266 14.281 4.605 1.00 94.44 185 ALA A N 1
ATOM 1480 C CA . ALA A 1 185 ? -12.234 15.215 5.180 1.00 94.44 185 ALA A CA 1
ATOM 1481 C C . ALA A 1 185 ? -11.995 16.653 4.693 1.00 94.44 185 ALA A C 1
ATOM 1483 O O . ALA A 1 185 ? -12.923 17.318 4.240 1.00 94.44 185 ALA A O 1
ATOM 1484 N N . LYS A 1 186 ? -10.737 17.119 4.698 1.00 94.56 186 LYS A N 1
ATOM 1485 C CA . LYS A 1 186 ? -10.375 18.459 4.199 1.00 94.56 186 LYS A CA 1
ATOM 1486 C C . LYS A 1 186 ? -10.611 18.638 2.702 1.00 94.56 186 LYS A C 1
ATOM 1488 O O . LYS A 1 186 ? -10.818 19.766 2.270 1.00 94.56 186 LYS A O 1
ATOM 1493 N N . SER A 1 187 ? -10.553 17.562 1.918 1.00 95.31 187 SER A N 1
ATOM 1494 C CA . SER A 1 187 ? -10.864 17.612 0.485 1.00 95.31 187 SER A CA 1
ATOM 1495 C C . SER A 1 187 ? -12.365 17.612 0.177 1.00 95.31 187 SER A C 1
ATOM 1497 O O . SER A 1 187 ? -12.737 17.889 -0.957 1.00 95.31 187 SER A O 1
ATOM 1499 N N . GLY A 1 188 ? -13.226 17.321 1.161 1.00 95.88 188 GLY A N 1
ATOM 1500 C CA . GLY A 1 188 ? -14.674 17.227 0.956 1.00 95.88 188 GLY A CA 1
ATOM 1501 C C . GLY A 1 188 ? -15.119 15.980 0.182 1.00 95.88 188 GLY A C 1
ATOM 1502 O O . GLY A 1 188 ? -16.234 15.945 -0.333 1.00 95.88 188 GLY A O 1
ATOM 1503 N N . ASN A 1 189 ? -14.267 14.956 0.079 1.00 96.38 189 ASN A N 1
ATOM 1504 C CA . ASN A 1 189 ? -14.569 13.733 -0.659 1.00 96.38 189 ASN A CA 1
ATOM 1505 C C . ASN A 1 189 ? -15.483 12.807 0.165 1.00 96.38 189 ASN A C 1
ATOM 1507 O O . ASN A 1 189 ? -15.024 11.886 0.840 1.00 96.38 189 ASN A O 1
ATOM 1511 N N . GLN A 1 190 ? -16.789 13.083 0.114 1.00 97.38 190 GLN A N 1
ATOM 1512 C CA . GLN A 1 190 ? -17.814 12.311 0.821 1.00 97.38 190 GLN A CA 1
ATOM 1513 C C . GLN A 1 190 ? -17.909 10.863 0.320 1.00 97.38 190 GLN A C 1
ATOM 1515 O O . GLN A 1 190 ? -18.041 9.948 1.125 1.00 97.38 190 GLN A O 1
ATOM 1520 N N . ALA A 1 191 ? -17.735 10.640 -0.987 1.00 98.25 191 ALA A N 1
ATOM 1521 C CA . ALA A 1 191 ? -17.809 9.308 -1.585 1.00 98.25 191 ALA A CA 1
ATOM 1522 C C . ALA A 1 191 ? -16.798 8.322 -0.966 1.00 98.25 191 ALA A C 1
ATOM 1524 O O . ALA A 1 191 ? -17.088 7.137 -0.834 1.00 98.25 191 ALA A O 1
ATOM 1525 N N . ALA A 1 192 ? -15.625 8.798 -0.537 1.00 97.50 192 ALA A N 1
ATOM 1526 C CA . ALA A 1 192 ? -14.656 7.971 0.179 1.00 97.50 192 ALA A CA 1
ATOM 1527 C C . ALA A 1 192 ? -15.180 7.468 1.538 1.00 97.50 192 ALA A C 1
ATOM 1529 O O . ALA A 1 192 ? -14.867 6.345 1.936 1.00 97.50 192 ALA A O 1
ATOM 1530 N N . PHE A 1 193 ? -15.959 8.284 2.255 1.00 97.00 193 PHE A N 1
ATOM 1531 C CA . PHE A 1 193 ? -16.575 7.889 3.523 1.00 97.00 193 PHE A CA 1
ATOM 1532 C C . PHE A 1 193 ? -17.747 6.935 3.311 1.00 97.00 193 PHE A C 1
ATOM 1534 O O . PHE A 1 193 ? -17.882 5.984 4.077 1.00 97.00 193 PHE A O 1
ATOM 1541 N N . ASP A 1 194 ? -18.525 7.128 2.248 1.00 97.88 194 ASP A N 1
ATOM 1542 C CA . ASP A 1 194 ? -19.615 6.217 1.891 1.00 97.88 194 ASP A CA 1
ATOM 1543 C C . ASP A 1 194 ? -19.058 4.818 1.547 1.00 97.88 194 ASP A C 1
ATOM 1545 O O . ASP A 1 194 ? -19.566 3.800 2.017 1.00 97.88 194 ASP A O 1
ATOM 1549 N N . GLU A 1 195 ? -17.946 4.755 0.804 1.00 98.19 195 GLU A N 1
ATOM 1550 C CA . GLU A 1 195 ? -17.226 3.504 0.507 1.00 98.19 195 GLU A CA 1
ATOM 1551 C C . GLU A 1 195 ? -16.626 2.863 1.768 1.00 98.19 195 GLU A C 1
ATOM 1553 O O . GLU A 1 195 ? -16.682 1.643 1.941 1.00 98.19 195 GLU A O 1
ATOM 1558 N N . LEU A 1 196 ? -16.085 3.667 2.693 1.00 96.31 196 LEU A N 1
ATOM 1559 C CA . LEU A 1 196 ? -15.662 3.165 4.002 1.00 96.31 196 LEU A CA 1
ATOM 1560 C C . LEU A 1 196 ? -16.844 2.541 4.755 1.00 96.31 196 LEU A C 1
ATOM 1562 O O . LEU A 1 196 ? -16.707 1.446 5.295 1.00 96.31 196 LEU A O 1
ATOM 1566 N N . GLU A 1 197 ? -17.994 3.212 4.805 1.00 95.38 197 GLU A N 1
ATOM 1567 C CA . GLU A 1 197 ? -19.173 2.709 5.508 1.00 95.38 197 GLU A CA 1
ATOM 1568 C C . GLU A 1 197 ? -19.660 1.380 4.916 1.00 95.38 197 GLU A C 1
ATOM 1570 O O . GLU A 1 197 ? -19.905 0.430 5.666 1.00 95.38 197 GLU A O 1
ATOM 1575 N N . GLN A 1 198 ? -19.707 1.268 3.585 1.00 96.81 198 GLN A N 1
ATOM 1576 C CA . GLN A 1 198 ? -20.043 0.017 2.901 1.00 96.81 198 GLN A CA 1
ATOM 1577 C C . GLN A 1 198 ? -19.086 -1.121 3.277 1.00 96.81 198 GLN A C 1
ATOM 1579 O O . GLN A 1 198 ? -19.539 -2.230 3.573 1.00 96.81 198 GLN A O 1
ATOM 1584 N N . LEU A 1 199 ? -17.776 -0.855 3.327 1.00 95.56 199 LEU A N 1
ATOM 1585 C CA . LEU A 1 199 ? -16.789 -1.840 3.777 1.00 95.56 199 LEU A CA 1
ATOM 1586 C C . LEU A 1 199 ? -17.051 -2.261 5.231 1.00 95.56 199 LEU A C 1
ATOM 1588 O O . LEU A 1 199 ? -17.084 -3.451 5.538 1.00 95.56 199 LEU A O 1
ATOM 1592 N N . LEU A 1 200 ? -17.290 -1.306 6.132 1.00 93.25 200 LEU A N 1
ATOM 1593 C CA . LEU A 1 200 ? -17.510 -1.578 7.558 1.00 93.25 200 LEU A CA 1
ATOM 1594 C C . LEU A 1 200 ? -18.764 -2.410 7.847 1.00 93.25 200 LEU A C 1
ATOM 1596 O O . LEU A 1 200 ? -18.788 -3.135 8.846 1.00 93.25 200 LEU A O 1
ATOM 1600 N N . GLN A 1 201 ? -19.788 -2.319 6.997 1.00 93.38 201 GLN A N 1
ATOM 1601 C CA . GLN A 1 201 ? -21.009 -3.125 7.100 1.00 93.38 201 GLN A CA 1
ATOM 1602 C C . GLN A 1 201 ? -20.788 -4.596 6.715 1.00 93.38 201 GLN A C 1
ATOM 1604 O O . GLN A 1 201 ? -21.513 -5.469 7.193 1.00 93.38 201 GLN A O 1
ATOM 1609 N N . GLN A 1 202 ? -19.792 -4.879 5.872 1.00 93.12 202 GLN A N 1
ATOM 1610 C CA . GLN A 1 202 ? -19.499 -6.226 5.366 1.00 93.12 202 GLN A CA 1
ATOM 1611 C C . GLN A 1 202 ? -18.459 -6.971 6.209 1.00 93.12 202 GLN A C 1
ATOM 1613 O O . GLN A 1 202 ? -18.343 -8.194 6.118 1.00 93.12 202 GLN A O 1
ATOM 1618 N N . LEU A 1 203 ? -17.691 -6.247 7.022 1.00 92.19 203 LEU A N 1
ATOM 1619 C CA . LEU A 1 203 ? -16.605 -6.812 7.811 1.00 92.19 203 LEU A CA 1
ATOM 1620 C C . LEU A 1 203 ? -17.086 -7.381 9.147 1.00 92.19 203 LEU A C 1
ATOM 1622 O O . LEU A 1 203 ? -18.014 -6.882 9.788 1.00 92.19 203 LEU A O 1
ATOM 1626 N N . GLN A 1 204 ? -16.381 -8.415 9.600 1.00 92.94 204 GLN A N 1
ATOM 1627 C CA . GLN A 1 204 ? -16.445 -8.840 10.991 1.00 92.94 204 GLN A CA 1
ATOM 1628 C C . GLN A 1 204 ? -15.694 -7.841 11.869 1.00 92.94 204 GLN A C 1
ATOM 1630 O O . GLN A 1 204 ? -14.657 -7.295 11.491 1.00 92.94 204 GLN A O 1
ATOM 1635 N N . TRP A 1 205 ? -16.241 -7.613 13.054 1.00 93.19 205 TRP A N 1
ATOM 1636 C CA . TRP A 1 205 ? -15.659 -6.764 14.078 1.00 93.19 205 TRP A CA 1
ATOM 1637 C C . TRP A 1 205 ? -15.017 -7.638 15.143 1.00 93.19 205 TRP A C 1
ATOM 1639 O O . TRP A 1 205 ? -15.494 -8.738 15.412 1.00 93.19 205 TRP A O 1
ATOM 1649 N N . ALA A 1 206 ? -13.964 -7.129 15.771 1.00 93.12 206 ALA A N 1
ATOM 1650 C CA . ALA A 1 206 ? -13.250 -7.833 16.821 1.00 93.12 206 ALA A CA 1
ATOM 1651 C C . ALA A 1 206 ? -12.912 -6.893 17.977 1.00 93.12 206 ALA A C 1
ATOM 1653 O O . ALA A 1 206 ? -12.639 -5.705 17.780 1.00 93.12 206 ALA A O 1
ATOM 1654 N N . ILE A 1 207 ? -12.919 -7.445 19.187 1.00 94.12 207 ILE A N 1
ATOM 1655 C CA . ILE A 1 207 ? -12.434 -6.786 20.397 1.00 94.12 207 ILE A CA 1
ATOM 1656 C C . ILE A 1 207 ? -11.045 -7.338 20.684 1.00 94.12 207 ILE A C 1
ATOM 1658 O O . ILE A 1 207 ? -10.853 -8.549 20.794 1.00 94.12 207 ILE A O 1
ATOM 1662 N N . TYR A 1 208 ? -10.079 -6.441 20.851 1.00 92.56 208 TYR A N 1
ATOM 1663 C CA . TYR A 1 208 ? -8.713 -6.803 21.202 1.00 92.56 208 TYR A CA 1
ATOM 1664 C C . TYR A 1 208 ? -8.331 -6.207 22.547 1.00 92.56 208 TYR A C 1
ATOM 1666 O O . TYR A 1 208 ? -8.559 -5.026 22.805 1.00 92.56 208 TYR A O 1
ATOM 1674 N N . HIS A 1 209 ? -7.642 -7.000 23.359 1.00 92.25 209 HIS A N 1
ATOM 1675 C CA . HIS A 1 209 ? -6.850 -6.482 24.459 1.00 92.25 209 HIS A CA 1
ATOM 1676 C C . HIS A 1 209 ? -5.454 -6.146 23.924 1.00 92.25 209 HIS A C 1
ATOM 1678 O O . HIS A 1 209 ? -4.715 -7.025 23.474 1.00 92.25 209 HIS A O 1
ATOM 1684 N N . VAL A 1 210 ? -5.105 -4.855 23.936 1.00 90.00 210 VAL A N 1
ATOM 1685 C CA . VAL A 1 210 ? -3.836 -4.350 23.394 1.00 90.00 210 VAL A CA 1
ATOM 1686 C C . VAL A 1 210 ? -2.983 -3.775 24.516 1.00 90.00 210 VAL A C 1
ATOM 1688 O O . VAL A 1 210 ? -3.220 -2.666 24.991 1.00 90.00 210 VAL A O 1
ATOM 1691 N N . GLN A 1 211 ? -1.932 -4.498 24.888 1.00 90.31 211 GLN A N 1
ATOM 1692 C CA . GLN A 1 211 ? -0.938 -4.038 25.854 1.00 90.31 211 GLN A CA 1
ATOM 1693 C C . GLN A 1 211 ? 0.264 -3.463 25.107 1.00 90.31 211 GLN A C 1
ATOM 1695 O O . GLN A 1 211 ? 0.771 -4.079 24.169 1.00 90.31 211 GLN A O 1
ATOM 1700 N N . ARG A 1 212 ? 0.736 -2.280 25.510 1.00 86.94 212 ARG A N 1
ATOM 1701 C CA . ARG A 1 212 ? 1.893 -1.616 24.890 1.00 86.94 212 ARG A CA 1
ATOM 1702 C C . ARG A 1 212 ? 2.961 -1.359 25.936 1.00 86.94 212 ARG A C 1
ATOM 1704 O O . ARG A 1 212 ? 2.678 -0.766 26.972 1.00 86.94 212 ARG A O 1
ATOM 1711 N N . THR A 1 213 ? 4.191 -1.745 25.629 1.00 89.12 213 THR A N 1
ATOM 1712 C CA . THR A 1 213 ? 5.361 -1.414 26.443 1.00 89.12 213 THR A CA 1
ATOM 1713 C C . THR A 1 213 ? 6.236 -0.441 25.675 1.00 89.12 213 THR A C 1
ATOM 1715 O O . THR A 1 213 ? 6.709 -0.753 24.579 1.00 89.12 213 THR A O 1
ATOM 1718 N N . TYR A 1 214 ? 6.450 0.737 26.251 1.00 88.62 214 TYR A N 1
ATOM 1719 C CA . TYR A 1 214 ? 7.286 1.777 25.667 1.00 88.62 214 TYR A CA 1
ATOM 1720 C C . TYR A 1 214 ? 8.682 1.719 26.271 1.00 88.62 214 TYR A C 1
ATOM 1722 O O . TYR A 1 214 ? 8.844 1.701 27.490 1.00 88.62 214 TYR A O 1
ATOM 1730 N N . LYS A 1 215 ? 9.692 1.706 25.406 1.00 89.62 215 LYS A N 1
ATOM 1731 C CA . LYS A 1 215 ? 11.102 1.719 25.786 1.00 89.62 215 LYS A CA 1
ATOM 1732 C C . LYS A 1 215 ? 11.742 2.957 25.184 1.00 89.62 215 LYS A C 1
ATOM 1734 O O . LYS A 1 215 ? 11.743 3.118 23.963 1.00 89.62 215 LYS A O 1
ATOM 1739 N N . GLN A 1 216 ? 12.280 3.830 26.028 1.00 92.50 216 GLN A N 1
ATOM 1740 C CA . GLN A 1 216 ? 13.131 4.914 25.555 1.00 92.50 216 GLN A CA 1
ATOM 1741 C C . GLN A 1 216 ? 14.505 4.340 25.210 1.00 92.50 216 GLN A C 1
ATOM 1743 O O . GLN A 1 216 ? 15.144 3.688 26.030 1.00 92.50 216 GLN A O 1
ATOM 1748 N N . LEU A 1 217 ? 14.942 4.579 23.982 1.00 91.12 217 LEU A N 1
ATOM 1749 C CA . LEU A 1 217 ? 16.220 4.144 23.437 1.00 91.12 217 LEU A CA 1
ATOM 1750 C C . LEU A 1 217 ? 16.979 5.364 22.912 1.00 91.12 217 LEU A C 1
ATOM 1752 O O . LEU A 1 217 ? 16.384 6.406 22.640 1.00 91.12 217 LEU A O 1
ATOM 1756 N N . ILE A 1 218 ? 18.291 5.236 22.738 1.00 92.62 218 ILE A N 1
ATOM 1757 C CA . ILE A 1 218 ? 19.122 6.269 22.114 1.00 92.62 218 ILE A CA 1
ATOM 1758 C C . ILE A 1 218 ? 19.404 5.858 20.670 1.00 92.62 218 ILE A C 1
ATOM 1760 O O . ILE A 1 218 ? 19.872 4.752 20.398 1.00 92.62 218 ILE A O 1
ATOM 1764 N N . GLY A 1 219 ? 19.054 6.728 19.726 1.00 87.06 219 GLY A N 1
ATOM 1765 C CA . GLY A 1 219 ? 19.309 6.518 18.307 1.00 87.06 219 GLY A CA 1
ATOM 1766 C C . GLY A 1 219 ? 20.794 6.649 17.976 1.00 87.06 219 GLY A C 1
ATOM 1767 O O . GLY A 1 219 ? 21.568 7.239 18.724 1.00 87.06 219 GLY A O 1
ATOM 1768 N N . LYS A 1 220 ? 21.196 6.174 16.790 1.00 86.94 220 LYS A N 1
ATOM 1769 C CA . LYS A 1 220 ? 22.583 6.313 16.292 1.00 86.94 220 LYS A CA 1
ATOM 1770 C C . LYS A 1 220 ? 23.067 7.770 16.206 1.00 86.94 220 LYS A C 1
ATOM 1772 O O . LYS A 1 220 ? 24.260 8.019 16.158 1.00 86.94 220 LYS A 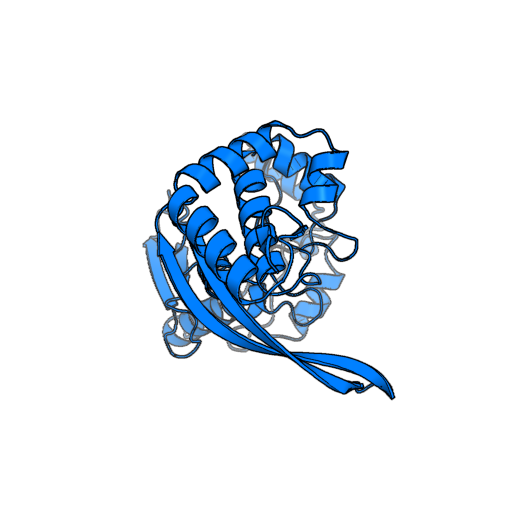O 1
ATOM 1777 N N . ASN A 1 221 ? 22.139 8.723 16.175 1.00 89.88 221 ASN A N 1
ATOM 1778 C CA . ASN A 1 221 ? 22.391 10.164 16.174 1.00 89.88 221 ASN A CA 1
ATOM 1779 C C . ASN A 1 221 ? 22.459 10.777 17.589 1.00 89.88 221 ASN A C 1
ATOM 1781 O O . ASN A 1 221 ? 22.391 11.998 17.715 1.00 89.88 221 ASN A O 1
ATOM 1785 N N . GLY A 1 222 ? 22.493 9.957 18.644 1.00 91.19 222 GLY A N 1
ATOM 1786 C CA . GLY A 1 222 ? 22.500 10.402 20.039 1.00 91.19 222 GLY A CA 1
ATOM 1787 C C . GLY A 1 222 ? 21.159 10.939 20.550 1.00 91.19 222 GLY A C 1
ATOM 1788 O O . GLY A 1 222 ? 21.062 11.304 21.717 1.00 91.19 222 GLY A O 1
ATOM 1789 N N . LYS A 1 223 ? 20.111 10.989 19.716 1.00 90.81 223 LYS A N 1
ATOM 1790 C CA . LYS A 1 223 ? 18.796 11.503 20.121 1.00 90.81 223 LYS A CA 1
ATOM 1791 C C . LYS A 1 223 ? 17.937 10.388 20.720 1.00 90.81 223 LYS A C 1
ATOM 1793 O O . LYS A 1 223 ? 17.920 9.285 20.164 1.00 90.81 223 LYS A O 1
ATOM 1798 N N . PRO A 1 224 ? 17.191 10.654 21.805 1.00 89.75 224 PRO A N 1
ATOM 1799 C CA . PRO A 1 224 ? 16.252 9.681 22.333 1.00 89.75 224 PRO A CA 1
ATOM 1800 C C . PRO A 1 224 ? 15.122 9.430 21.330 1.00 89.75 224 PRO A C 1
ATOM 1802 O O . PRO A 1 224 ? 14.639 10.349 20.666 1.00 89.75 224 PRO A O 1
ATOM 1805 N N . TYR A 1 225 ? 14.686 8.180 21.238 1.00 85.50 225 TYR A N 1
ATOM 1806 C CA . TYR A 1 225 ? 13.465 7.781 20.549 1.00 85.50 225 TYR A CA 1
ATOM 1807 C C . TYR A 1 225 ? 12.724 6.739 21.384 1.00 85.50 225 TYR A C 1
ATOM 1809 O O . TYR A 1 225 ? 13.317 6.042 22.205 1.00 85.50 225 TYR A O 1
ATOM 1817 N N . VAL A 1 226 ? 11.412 6.642 21.190 1.00 82.94 226 VAL A N 1
ATOM 1818 C CA . VAL A 1 226 ? 10.585 5.652 21.883 1.00 82.94 226 VAL A CA 1
ATOM 1819 C C . VAL A 1 226 ? 10.313 4.504 20.929 1.00 82.94 226 VAL A C 1
ATOM 1821 O O . VAL A 1 226 ? 9.709 4.702 19.875 1.00 82.94 226 VAL A O 1
ATOM 1824 N N . ASN A 1 227 ? 10.746 3.307 21.309 1.00 82.12 227 ASN A N 1
ATOM 1825 C CA . ASN A 1 227 ? 10.284 2.081 20.685 1.00 82.12 227 ASN A CA 1
ATOM 1826 C C . ASN A 1 227 ? 9.059 1.557 21.441 1.00 82.12 227 ASN A C 1
ATOM 1828 O O . ASN A 1 227 ? 8.952 1.726 22.658 1.00 82.12 227 ASN A O 1
ATOM 1832 N N . SER A 1 228 ? 8.134 0.929 20.726 1.00 82.25 228 SER A N 1
ATOM 1833 C CA . SER A 1 228 ? 6.949 0.321 21.324 1.00 82.25 228 SER A CA 1
ATOM 1834 C C . SER A 1 228 ? 6.860 -1.134 20.904 1.00 82.25 228 SER A C 1
ATOM 1836 O O . SER A 1 228 ? 6.704 -1.413 19.714 1.00 82.25 228 SER A O 1
ATOM 1838 N N . ASP A 1 229 ? 6.881 -2.029 21.883 1.00 84.31 229 ASP A N 1
ATOM 1839 C CA . ASP A 1 229 ? 6.432 -3.402 21.683 1.00 84.31 229 ASP A CA 1
ATOM 1840 C C . ASP A 1 229 ? 4.948 -3.475 22.054 1.00 84.31 229 ASP A C 1
ATOM 1842 O O . ASP A 1 229 ? 4.459 -2.699 22.887 1.00 84.31 229 ASP A O 1
ATOM 1846 N N . ARG A 1 230 ? 4.212 -4.388 21.420 1.00 88.00 230 ARG A N 1
ATOM 1847 C CA . ARG A 1 230 ? 2.806 -4.622 21.748 1.00 88.00 230 ARG A CA 1
ATOM 1848 C C . ARG A 1 230 ? 2.514 -6.108 21.858 1.00 88.00 230 ARG A C 1
ATOM 1850 O O . ARG A 1 230 ? 2.996 -6.892 21.044 1.00 88.00 230 ARG A O 1
ATOM 1857 N N . ASN A 1 231 ? 1.677 -6.445 22.827 1.00 91.00 231 ASN A 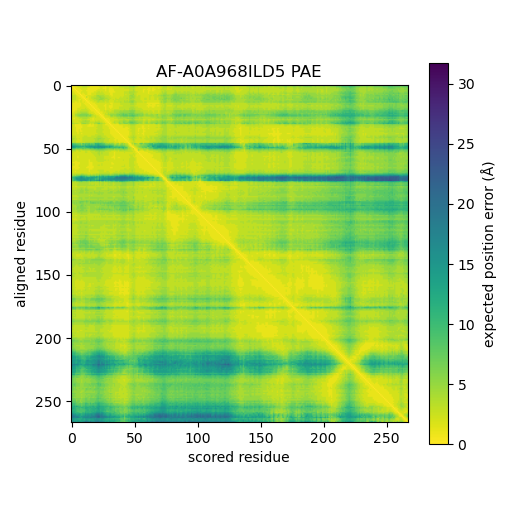N 1
ATOM 1858 C CA . ASN A 1 231 ? 0.990 -7.720 22.909 1.00 91.00 231 ASN A CA 1
ATOM 1859 C C . ASN A 1 231 ? -0.476 -7.490 22.530 1.00 91.00 231 ASN A C 1
ATOM 1861 O O . ASN A 1 231 ? -1.103 -6.542 23.011 1.00 91.00 231 ASN A O 1
ATOM 1865 N N . VAL A 1 232 ? -0.995 -8.322 21.634 1.00 91.00 232 VAL A N 1
ATOM 1866 C CA . VAL A 1 232 ? -2.352 -8.211 21.098 1.00 91.00 232 VAL A CA 1
ATOM 1867 C C . VAL A 1 232 ? -3.036 -9.549 21.298 1.00 91.00 232 VAL A C 1
ATOM 1869 O O . VAL A 1 232 ? -2.585 -10.556 20.758 1.00 91.00 232 VAL A O 1
ATOM 1872 N N . VAL A 1 233 ? -4.129 -9.544 22.054 1.00 94.12 233 VAL A N 1
ATOM 1873 C CA . 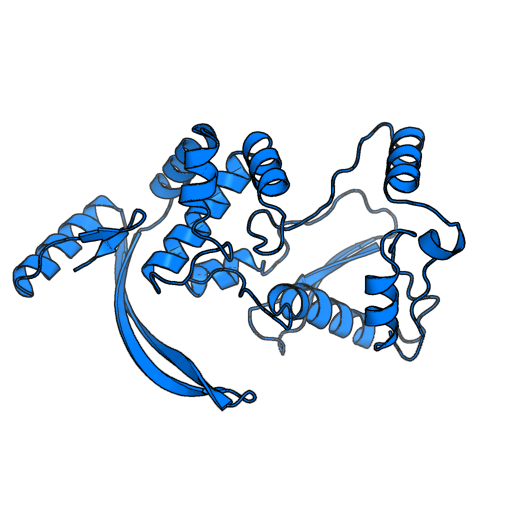VAL A 1 233 ? -4.931 -10.737 22.323 1.00 94.12 233 VAL A CA 1
ATOM 1874 C C . VAL A 1 233 ? -6.341 -10.499 21.803 1.00 94.12 233 VAL A C 1
ATOM 1876 O O . VAL A 1 233 ? -6.973 -9.506 22.169 1.00 94.12 233 VAL A O 1
ATOM 1879 N N . LEU A 1 234 ? -6.821 -11.393 20.937 1.00 94.38 234 LEU A N 1
ATOM 1880 C CA . LEU A 1 234 ? -8.220 -11.413 20.520 1.00 94.38 234 LEU A CA 1
ATOM 1881 C C . LEU A 1 234 ? -9.083 -11.799 21.725 1.00 94.38 234 LEU A C 1
ATOM 1883 O O . LEU A 1 234 ? -8.846 -12.831 22.349 1.00 94.38 234 LEU A O 1
ATOM 1887 N N . VAL A 1 235 ? -10.056 -10.956 22.053 1.00 95.44 235 VAL A N 1
ATOM 1888 C CA . VAL A 1 235 ? -11.030 -11.215 23.120 1.00 95.44 235 VAL A CA 1
ATOM 1889 C C . VAL A 1 235 ? -12.264 -11.883 22.534 1.00 95.44 235 VAL A C 1
ATOM 1891 O O . VAL A 1 235 ? -12.754 -12.860 23.090 1.00 95.44 235 VAL A O 1
ATOM 1894 N N . ASP A 1 236 ? -12.769 -11.345 21.425 1.00 96.31 236 ASP A N 1
ATOM 1895 C CA . ASP A 1 236 ? -13.988 -11.818 20.776 1.00 96.31 236 ASP A CA 1
ATOM 1896 C C . ASP A 1 236 ? -14.085 -11.266 19.349 1.00 96.31 236 ASP A C 1
ATOM 1898 O O . ASP A 1 236 ? -13.478 -10.236 19.042 1.00 96.31 236 ASP A O 1
ATOM 1902 N N . GLU A 1 237 ? -14.880 -11.912 18.502 1.00 96.31 237 GLU A N 1
ATOM 1903 C CA . GLU A 1 237 ? -15.165 -11.465 17.138 1.00 96.31 237 GLU A CA 1
ATOM 1904 C C . GLU A 1 237 ? -16.607 -11.788 16.729 1.00 96.31 237 GLU A C 1
ATOM 1906 O O . GLU A 1 237 ? -17.233 -12.729 17.220 1.00 96.31 237 GLU A O 1
ATOM 1911 N N . GLY A 1 238 ? -17.179 -10.981 15.839 1.00 95.62 238 GLY A N 1
ATOM 1912 C CA . GLY A 1 238 ? -18.542 -11.180 15.362 1.00 95.62 238 GLY A CA 1
ATOM 1913 C C . GLY A 1 238 ? -19.120 -9.962 14.655 1.00 95.62 238 GLY A C 1
ATOM 1914 O O . GLY A 1 238 ? -18.405 -9.135 14.088 1.00 95.62 238 GLY A O 1
ATOM 1915 N N . LYS A 1 239 ? -20.452 -9.846 14.660 1.00 94.19 239 LYS A N 1
ATOM 1916 C CA . LYS A 1 239 ? -21.131 -8.685 14.066 1.00 94.19 239 LYS A CA 1
ATOM 1917 C C . LYS A 1 239 ? -20.882 -7.435 14.911 1.00 94.19 239 LYS A C 1
ATOM 1919 O O . LYS A 1 239 ? -20.828 -7.528 16.137 1.00 94.19 239 LYS A O 1
ATOM 1924 N N . LYS A 1 240 ? -20.847 -6.262 14.269 1.00 91.31 240 LYS A N 1
ATOM 1925 C CA . LYS A 1 240 ? -20.615 -4.962 14.925 1.0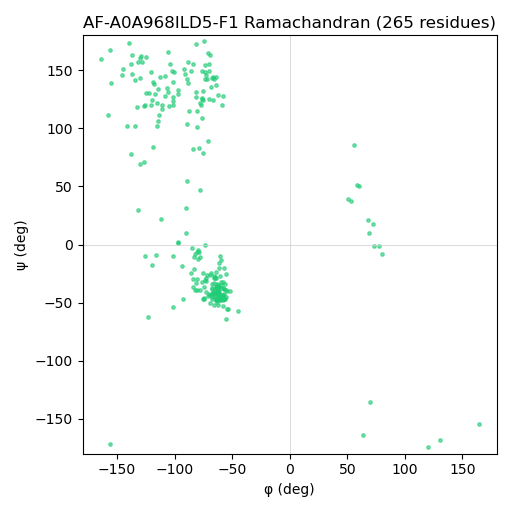0 91.31 240 LYS A CA 1
ATOM 1926 C C . LYS A 1 240 ? -21.432 -4.782 16.207 1.00 91.31 240 LYS A C 1
ATOM 1928 O O . LYS A 1 240 ? -20.850 -4.637 17.272 1.00 91.31 240 LYS A O 1
ATOM 1933 N N . ALA A 1 241 ? -22.758 -4.897 16.117 1.00 92.44 241 ALA A N 1
ATOM 1934 C CA . ALA A 1 241 ? -23.654 -4.697 17.258 1.00 92.44 241 ALA A CA 1
ATOM 1935 C C . ALA A 1 241 ? -23.348 -5.642 18.436 1.00 92.44 241 ALA A C 1
ATOM 1937 O O . ALA A 1 241 ? -23.399 -5.234 19.590 1.00 92.44 241 ALA A O 1
ATOM 1938 N N . GLN A 1 242 ? -22.972 -6.896 18.155 1.00 94.88 242 GLN A N 1
ATOM 1939 C CA . GLN A 1 242 ? -22.602 -7.860 19.197 1.00 94.88 242 GLN A CA 1
ATOM 1940 C C . GLN A 1 242 ? -21.301 -7.452 19.890 1.00 94.88 242 GLN A C 1
ATOM 1942 O O . GLN A 1 242 ? -21.203 -7.542 21.111 1.00 94.88 242 GLN A O 1
ATOM 1947 N N . MET A 1 243 ? -20.307 -7.003 19.119 1.00 95.25 243 MET A N 1
ATOM 1948 C CA . MET A 1 243 ? -19.037 -6.526 19.666 1.00 95.25 243 MET A CA 1
ATOM 1949 C C . MET A 1 243 ? -19.214 -5.224 20.449 1.00 95.25 243 MET A C 1
ATOM 1951 O O . MET A 1 243 ? -18.612 -5.067 21.503 1.00 95.25 243 MET A O 1
ATOM 1955 N N . GLU A 1 244 ? -20.081 -4.317 20.000 1.00 92.44 244 GLU A N 1
ATOM 1956 C CA . GLU A 1 244 ? -20.389 -3.082 20.728 1.00 92.44 244 GLU A CA 1
ATOM 1957 C C . GLU A 1 244 ? -21.045 -3.368 22.083 1.00 92.44 244 GLU A C 1
ATOM 1959 O O . GLU A 1 244 ? -20.566 -2.870 23.101 1.00 92.44 244 GLU A O 1
ATOM 1964 N N . SER A 1 245 ? -22.054 -4.244 22.130 1.00 94.69 245 SER A N 1
ATOM 1965 C CA . SER A 1 245 ? -22.669 -4.647 23.402 1.00 94.69 245 SER A CA 1
ATOM 1966 C C . SER A 1 245 ? -21.679 -5.362 24.328 1.00 94.69 245 SER A C 1
ATOM 1968 O O . SER A 1 245 ? -21.675 -5.124 25.535 1.00 94.69 245 SER A O 1
ATOM 1970 N N . LYS A 1 246 ? -20.805 -6.226 23.789 1.00 95.75 246 LYS A N 1
ATOM 1971 C CA . LYS A 1 246 ? -19.758 -6.884 24.590 1.00 95.75 246 LYS A CA 1
ATOM 1972 C C . LYS A 1 246 ? -18.750 -5.875 25.138 1.00 95.75 246 LYS A C 1
ATOM 1974 O O . LYS A 1 246 ? -18.381 -5.977 26.306 1.00 95.75 246 LYS A O 1
ATOM 1979 N N . LEU A 1 247 ? -18.338 -4.899 24.330 1.00 94.00 247 LEU A N 1
ATOM 1980 C CA . LEU A 1 247 ? -17.436 -3.837 24.765 1.00 94.00 247 LEU A CA 1
ATOM 1981 C C . LEU A 1 247 ? -18.057 -3.023 25.907 1.00 94.00 247 LEU A C 1
ATOM 1983 O O . LEU A 1 247 ? -17.390 -2.801 26.910 1.00 94.00 247 LEU A O 1
ATOM 1987 N N . GLU A 1 248 ? -19.338 -2.661 25.814 1.00 94.12 248 GLU A N 1
ATOM 1988 C CA . GLU A 1 248 ? -20.062 -1.947 26.878 1.00 94.12 248 GLU A CA 1
ATOM 1989 C C . GLU A 1 248 ? -20.067 -2.712 28.205 1.00 94.12 248 GLU A C 1
ATOM 1991 O O . GLU A 1 248 ? -19.775 -2.134 29.255 1.00 94.12 248 GLU A O 1
ATOM 1996 N N . VAL A 1 249 ? -20.307 -4.025 28.167 1.00 95.38 249 VAL A N 1
ATOM 1997 C CA . VAL A 1 249 ? -20.236 -4.883 29.361 1.00 95.38 249 VAL A CA 1
ATOM 1998 C C . VAL A 1 249 ? -18.819 -4.926 29.941 1.00 95.38 249 VAL A C 1
ATOM 2000 O O . VAL A 1 249 ? -18.649 -4.889 31.162 1.00 95.38 249 VAL A O 1
ATOM 2003 N N . ILE A 1 250 ? -17.791 -5.005 29.091 1.00 94.38 250 ILE A N 1
ATOM 2004 C CA . ILE A 1 250 ? -16.389 -4.989 29.526 1.00 94.38 250 ILE A CA 1
ATOM 2005 C C . ILE A 1 250 ? -16.067 -3.650 30.212 1.00 94.38 250 ILE A C 1
ATOM 2007 O O . ILE A 1 250 ? -15.574 -3.648 31.340 1.00 94.38 250 ILE A O 1
ATOM 2011 N N . CYS A 1 251 ? -16.417 -2.524 29.592 1.00 92.81 251 CYS A N 1
ATOM 2012 C CA . CYS A 1 251 ? -16.229 -1.179 30.141 1.00 92.81 251 CYS A CA 1
ATOM 2013 C C . CYS A 1 251 ? -16.880 -1.006 31.517 1.00 92.81 251 CYS A C 1
ATOM 2015 O O . CYS A 1 251 ? -16.240 -0.511 32.446 1.00 92.81 251 CYS A O 1
ATOM 2017 N N . GLN A 1 252 ? -18.120 -1.483 31.675 1.00 93.88 252 GLN A N 1
ATOM 2018 C CA . GLN A 1 252 ? -18.834 -1.452 32.955 1.00 93.88 252 GLN A CA 1
ATOM 2019 C C . GLN A 1 252 ? -18.090 -2.230 34.046 1.00 93.88 252 GLN A C 1
ATOM 2021 O O . GLN A 1 252 ? -17.920 -1.719 35.150 1.00 93.88 252 GLN A O 1
ATOM 2026 N N . ARG A 1 253 ? -17.583 -3.433 33.739 1.00 94.38 253 ARG A N 1
ATOM 2027 C CA . ARG A 1 253 ? -16.793 -4.233 34.698 1.00 94.38 253 ARG A CA 1
ATOM 2028 C C . ARG A 1 253 ? -15.490 -3.542 35.098 1.00 94.38 253 ARG A C 1
ATOM 2030 O O . ARG A 1 253 ? -15.069 -3.647 36.248 1.00 94.38 253 ARG A O 1
ATOM 2037 N N . HIS A 1 254 ? -14.861 -2.838 34.161 1.00 93.06 254 HIS A N 1
ATOM 2038 C CA . HIS A 1 254 ? -13.621 -2.100 34.397 1.00 93.06 254 HIS A CA 1
ATOM 2039 C C . HIS A 1 254 ? -13.829 -0.694 34.977 1.00 93.06 254 HIS A C 1
ATOM 2041 O O . HIS A 1 254 ? -12.839 -0.044 35.298 1.00 93.06 254 HIS A O 1
ATOM 2047 N N . HIS A 1 255 ? -15.075 -0.239 35.152 1.00 94.06 255 HIS A N 1
ATOM 2048 C CA . HIS A 1 255 ? -15.405 1.125 35.582 1.00 94.06 255 HIS A CA 1
ATOM 2049 C C . HIS A 1 255 ? -14.747 2.202 34.698 1.00 94.06 255 HIS A C 1
ATOM 2051 O O . HIS A 1 255 ? -14.304 3.240 35.189 1.00 94.06 255 HIS A O 1
ATOM 2057 N N . ALA A 1 256 ? -14.677 1.945 33.390 1.00 91.94 256 ALA A N 1
ATOM 2058 C CA . ALA A 1 256 ? -14.035 2.818 32.413 1.00 91.94 256 ALA A CA 1
ATOM 2059 C C . ALA A 1 256 ? -15.050 3.310 31.365 1.00 91.94 256 ALA A C 1
ATOM 2061 O O . ALA A 1 256 ? -15.910 2.533 30.939 1.00 91.94 256 ALA A O 1
ATOM 2062 N N . PRO A 1 257 ? -14.988 4.586 30.943 1.00 90.38 257 PRO A N 1
ATOM 2063 C CA . PRO A 1 257 ? -15.858 5.109 29.896 1.00 90.38 257 PRO A CA 1
ATOM 2064 C C . PRO A 1 257 ? -15.441 4.591 28.515 1.00 90.38 257 PRO A C 1
ATOM 2066 O O . PRO A 1 257 ? -14.275 4.298 28.274 1.00 90.38 257 PRO A O 1
ATOM 2069 N N . ILE A 1 258 ? -16.395 4.537 27.583 1.00 89.94 258 ILE A N 1
ATOM 2070 C CA . ILE A 1 258 ? -16.075 4.288 26.175 1.00 89.94 258 ILE A CA 1
ATOM 2071 C C . ILE A 1 258 ? -15.613 5.587 25.519 1.00 89.94 258 ILE A C 1
ATOM 2073 O O . ILE A 1 258 ? -16.337 6.583 25.499 1.00 89.94 258 ILE A O 1
ATOM 2077 N N . GLU A 1 259 ? -14.447 5.532 24.894 1.00 88.56 259 GLU A N 1
ATOM 2078 C CA . GLU A 1 259 ? -13.887 6.575 24.050 1.00 88.56 259 GLU A CA 1
ATOM 2079 C C . GLU A 1 259 ? -14.079 6.239 22.568 1.00 88.56 259 GLU A C 1
ATOM 2081 O O . GLU A 1 259 ? -13.889 5.098 22.143 1.00 88.56 259 GLU A O 1
ATOM 2086 N N . ASN A 1 260 ? -14.411 7.252 21.764 1.00 83.31 260 ASN A N 1
ATOM 2087 C CA . ASN A 1 260 ? -14.445 7.157 20.306 1.00 83.31 260 ASN A CA 1
ATOM 2088 C C . ASN A 1 260 ? -13.220 7.870 19.731 1.00 83.31 260 ASN A C 1
ATOM 2090 O O . ASN A 1 260 ? -13.071 9.077 19.913 1.00 83.31 260 ASN A O 1
ATOM 2094 N N . LEU A 1 261 ? -12.356 7.151 19.015 1.00 73.31 261 LEU A N 1
ATOM 2095 C CA . LEU A 1 261 ? -11.110 7.728 18.505 1.00 73.31 261 LEU A CA 1
ATOM 2096 C C . LEU A 1 261 ? -10.790 7.211 17.103 1.00 73.31 261 LEU A C 1
ATOM 2098 O O . LEU A 1 261 ? -10.247 6.127 16.986 1.00 73.31 261 LEU A O 1
ATOM 2102 N N . TYR A 1 262 ? -11.044 7.986 16.045 1.00 69.25 262 TYR A N 1
ATOM 2103 C CA . TYR A 1 262 ? -10.835 7.561 14.646 1.00 69.25 262 TYR A CA 1
ATOM 2104 C C . TYR A 1 262 ? -11.671 6.326 14.252 1.00 69.25 262 TYR A C 1
ATOM 2106 O O . TYR A 1 262 ? -11.134 5.344 13.757 1.00 69.25 262 TYR A O 1
ATOM 2114 N N . GLY A 1 263 ? -12.981 6.329 14.521 1.00 65.69 263 GLY A N 1
ATOM 2115 C CA . GLY A 1 263 ? -13.894 5.256 14.080 1.00 65.69 263 GLY A CA 1
ATOM 2116 C C . GLY A 1 263 ? -13.849 3.950 14.890 1.00 65.69 263 GLY A C 1
ATOM 2117 O O . GLY A 1 263 ? -14.633 3.042 14.623 1.00 65.69 263 GLY A O 1
ATOM 2118 N N . LYS A 1 264 ? -12.987 3.857 15.909 1.00 73.38 264 LYS A N 1
ATOM 2119 C CA . LYS A 1 264 ? -12.964 2.769 16.906 1.00 73.38 264 LYS A CA 1
ATOM 2120 C C . LYS A 1 264 ? -13.545 3.221 18.243 1.00 73.38 264 LYS A C 1
ATOM 2122 O O . LYS A 1 264 ? -13.466 4.400 18.594 1.00 73.38 264 LYS A O 1
ATOM 2127 N N . ARG A 1 265 ? -14.032 2.241 19.004 1.00 77.69 265 ARG A N 1
ATOM 2128 C CA . ARG A 1 265 ? -14.446 2.369 20.404 1.00 77.69 265 ARG A CA 1
ATOM 2129 C C . ARG A 1 265 ? -13.427 1.652 21.292 1.00 77.69 265 ARG A C 1
ATOM 2131 O O . ARG A 1 265 ? -13.087 0.503 21.016 1.00 77.69 265 ARG A O 1
ATOM 2138 N N . CYS A 1 266 ? -12.907 2.325 22.311 1.00 79.88 266 CYS A N 1
ATOM 2139 C CA . CYS A 1 266 ? -11.963 1.768 23.289 1.00 79.88 266 CYS A CA 1
ATOM 2140 C C . CYS A 1 266 ? -12.290 2.251 24.707 1.00 79.88 266 CYS A C 1
ATOM 2142 O O . CYS A 1 266 ? -13.186 3.071 24.868 1.00 79.88 266 CYS A O 1
ATOM 2144 N N . TYR A 1 267 ? -11.595 1.720 25.713 1.00 77.56 267 TYR A N 1
ATOM 2145 C CA . TYR A 1 267 ? -11.671 2.138 27.115 1.00 77.56 267 TYR A CA 1
ATOM 2146 C C . TYR A 1 267 ? -10.306 1.998 27.789 1.00 77.56 267 TYR A C 1
ATOM 2148 O O . TYR A 1 267 ? -9.419 1.358 27.164 1.00 77.56 267 TYR A O 1
#

Mean predicted aligned error: 5.25 Å

Sequence (267 aa):
MVQVAKASASKLDGYIILSDTRQPYELHTEGYFPLSRDLLQSGTVPRLGRPHICAQRWKGEVLDAWISDHITEAFGPYLGYNADEIKRAGKADGYTCQGHQFLYPLIEWGWTRDDCTEYLYRTLGVLWRKSACSYCPFQQKQAAIARYDRDPKAAGFTLLMEMNALAFNPRMHLFSSGTAYDLIAKSGNQAAFDELEQLLQQLQWAIYHVQRTYKQLIGKNGKPYVNSDRNVVLVDEGKKAQMESKLEVICQRHHAPIENLYGKRCY

Radius of gyration: 22.08 Å; Cα contacts (8 Å, |Δi|>4): 368; chains: 1; bounding box: 50×38×65 Å